Protein 8RZU (pdb70)

GO terms:
  GO:0010508 positive regulation of autophagy (P, IDA)
  GO:0005737 cytoplasm (C, IC)
  GO:0016279 protein-lysine N-methyltransferase activity (F, IDA)
  GO:0034340 response to type I interferon (P, IDA)
  GO:0010569 regulation of double-strand br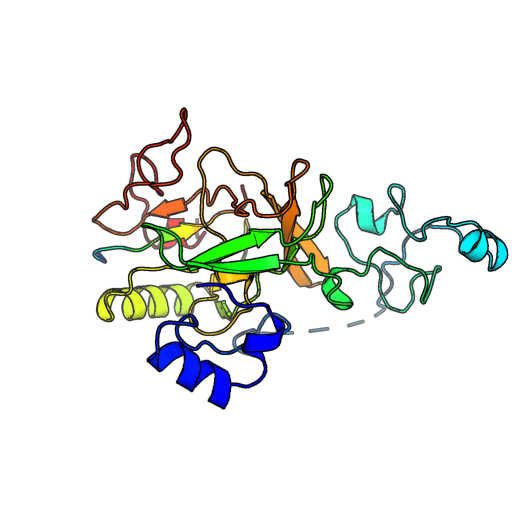eak repair via homologous recombination (P, IDA)
  GO:0043014 alpha-tubulin binding (F, IDA)
  GO:1905634 regulation of protein localization to chromatin (P, IDA)
  GO:0018023 peptidyl-lysine trimethylation (P, IDA)
  GO:0032465 regulation of cytokinesis (P, IDA)
  GO:1902850 microtubule cytoskeleton organization involved in mitosis (P, IDA)
  GO:0032727 positive regulation of interferon-alpha production (P, IDA)
  GO:0051607 defense response to virus (P, IDA)
  GO:0046975 histone H3K36 methyltransferase activity (F, IDA)
  GO:0016279 protein-lysine N-methyltransferase activity (F, EXP)
  GO:0140955 histone H3K36 trimethyltransferase activity (F, EXP)
  GO:0034728 nucleosome organization (P, IMP)
  GO:0010793 regulation of mRNA export from nucleus (P, IMP)
  GO:0006298 mismatch repair (P, IMP)
  GO:0006368 transcription elongation by RNA polymerase II (P, IMP)
  GO:0005515 protein binding (F, IPI)

InterPro domains:
  IPR001202 WW domain [PF00397] (2391-2420)
  IPR001202 WW domain [PS01159] (2395-2420)
  IPR001202 WW domain [PS50020] (2389-2422)
  IPR001202 WW domain [SM00456] (2390-2422)
  IPR001202 WW domain [cd00201] (2392-2422)
  IPR001214 SET domain [PF00856] (1561-1667)
  IPR001214 SET domain [PS50280] (1550-1667)
  IPR001214 SET domain [SM00317] (1550-1673)
  IPR003616 Post-SET domain [PS50868] (1674-1690)
  IPR003616 Post-SET domain [SM00508] (1674-1690)
  IPR006560 AWS domain [PF17907] (1513-1547)
  IPR006560 AWS domain [PS51215] (1494-1548)
  IPR006560 AWS domain [SM00570] (1494-1549)
  IPR013257 Set2 Rpb1 interacting domain [PF08236] (2475-2556)
  IPR035441 TFIIS/LEDGF domain superfamily [G3DSA:1.20.930.10] (1742-1838)
  IPR036020 WW domain superfamily [SSF51045] (2388-2422)
  IPR038190 Set2 Rpb1 interacting domain superfamily [G3DSA:1.10.1740.100] (2454-2564)
  IPR042294 Histone-lysine N-methyltransferase SETD2, animal [PTHR46711] (10-2564)
  IPR044437 SETD2/Set2, SET domain [cd19172] (1549-1690)
  IPR046341 SET domain superfamily [G3DSA:2.170.270.10] (1435-1711)

Sequence (261 aa):
PSCVMDDFRDPQRWKECAKQGKMPCYFDLIEENVYLTERIKRMQCECTPLSKDERAQGEIACGEDCLNRLLMIECSSRCPNGDYCSNRRFQRKQHADVEVILTEKKGWGLRAAKDLPSNTFVLEYCGEVLDHKEFKARVKEYARNKNIHYYFMAPKNDEIIDATQKGNCSRFMNHSCEPNCETQKWTVNGQLRVGFFTTKLVPSGSELTFDYQFQRYGKEAQKCFCGSANCRGYLGGENRVSIRAAGGKMAPSTGGVMKPH

Structure (mmCIF, N/CA/C/O backbone):
data_8RZU
#
_entry.id   8RZU
#
_cell.length_a   59.718
_cell.length_b   77.408
_cell.length_c   77.884
_cell.angle_alpha   90.000
_cell.angle_beta   90.000
_cell.angle_gamma   90.000
#
_symmetry.space_group_name_H-M   'P 21 21 21'
#
loop_
_entity.id
_entity.type
_entity.pdbx_description
1 polymer 'Histone-lysine N-methyltransferase SETD2'
2 polymer 'Histone H3'
3 non-polymer 'ZINC ION'
4 non-polymer S-ADENOSYLMETHIONINE
5 water water
#
loop_
_atom_site.group_PDB
_atom_site.id
_atom_site.type_symbol
_atom_site.label_atom_id
_atom_site.label_alt_id
_atom_site.label_comp_id
_atom_site.label_asym_id
_atom_site.label_entity_id
_atom_site.label_seq_id
_atom_site.pdbx_PDB_ins_code
_atom_site.Cartn_x
_atom_site.Cartn_y
_atom_site.Cartn_z
_atom_site.occupancy
_atom_site.B_iso_or_equiv
_atom_site.auth_seq_id
_atom_site.auth_comp_id
_atom_site.auth_asym_id
_atom_site.auth_atom_id
_atom_site.pdbx_PDB_model_num
ATOM 1 N N . PRO A 1 31 ? 8.48800 13.49400 -6.33000 1.000 86.44774 1447 PRO A N 1
ATOM 2 C CA . PRO A 1 31 ? 7.92500 12.72200 -5.22000 1.000 89.97245 1447 PRO A CA 1
ATOM 3 C C . PRO A 1 31 ? 9.01200 12.03700 -4.41000 1.000 88.82793 1447 PRO A C 1
ATOM 4 O O . PRO A 1 31 ? 9.86800 11.35600 -4.97800 1.000 82.22451 1447 PRO A O 1
ATOM 8 N N . SER A 1 32 ? 8.94900 12.23000 -3.09400 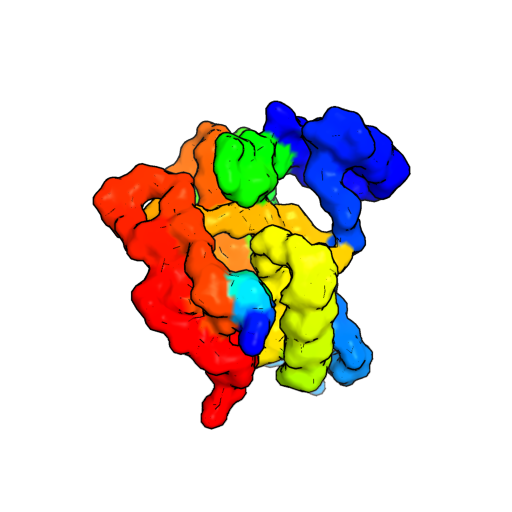1.000 95.06026 1448 SER A N 1
ATOM 9 C CA . SER A 1 32 ? 9.94300 11.75500 -2.14400 1.000 90.58867 1448 SER A CA 1
ATOM 10 C C . SER A 1 32 ? 9.26200 11.60200 -0.79000 1.000 90.52519 1448 SER A C 1
ATOM 11 O O . SER A 1 32 ? 8.32800 12.34600 -0.47100 1.000 91.02557 1448 SER A O 1
ATOM 14 N N . CYS A 1 33 ? 9.71700 10.62500 0.00100 1.000 81.72531 1449 CYS A N 1
ATOM 15 C CA . CYS A 1 33 ? 9.12100 10.40800 1.31500 1.000 84.39551 1449 CYS A CA 1
ATOM 16 C C . CYS A 1 33 ? 10.08600 9.65400 2.22100 1.000 84.01157 1449 CYS A C 1
ATOM 17 O O . CYS A 1 33 ? 10.66200 8.63900 1.81600 1.000 77.03705 1449 CYS A O 1
ATOM 20 N N . VAL A 1 34 ? 10.23400 10.14800 3.45400 1.000 84.42797 1450 VAL A N 1
ATOM 21 C CA . VAL A 1 34 ? 11.18100 9.60800 4.42100 1.000 82.90261 1450 VAL A CA 1
ATOM 22 C C . VAL A 1 34 ? 10.60500 8.33400 5.02400 1.000 83.10277 1450 VAL A C 1
ATOM 23 O O . VAL A 1 34 ? 9.41000 8.05700 4.88600 1.000 81.21167 1450 VAL A O 1
ATOM 27 N N . MET A 1 35 ? 11.44300 7.56400 5.72100 1.000 83.88139 1451 MET A N 1
ATOM 28 C CA . MET A 1 35 ? 11.01300 6.25300 6.19300 1.000 86.15130 1451 MET A CA 1
ATOM 29 C C . MET A 1 35 ? 9.99200 6.31600 7.32500 1.000 84.39582 1451 MET A C 1
ATOM 30 O O . MET A 1 35 ? 9.23500 5.35600 7.50600 1.000 78.97475 1451 MET A O 1
ATOM 35 N N . ASP A 1 36 ? 9.95200 7.39800 8.10300 1.000 86.89785 1452 ASP A N 1
ATOM 36 C CA . ASP A 1 36 ? 8.88500 7.50600 9.09100 1.000 86.08952 1452 ASP A CA 1
ATOM 37 C C . ASP A 1 36 ? 7.52800 7.85800 8.47600 1.000 85.21961 1452 ASP A C 1
ATOM 38 O O . ASP A 1 36 ? 6.53200 7.92000 9.21000 1.000 87.38302 1452 ASP A O 1
ATOM 43 N N . ASP A 1 37 ? 7.45400 8.06700 7.15400 1.000 78.31540 1453 ASP A N 1
ATOM 44 C CA . ASP A 1 37 ? 6.15300 8.21900 6.51200 1.000 75.50009 1453 ASP A CA 1
ATOM 45 C C . ASP A 1 37 ? 5.40800 6.88900 6.43400 1.000 68.65248 1453 ASP A C 1
ATOM 46 O O . ASP A 1 37 ? 4.17100 6.86200 6.45100 1.000 68.94593 1453 ASP A O 1
ATOM 51 N N . PHE A 1 38 ? 6.14000 5.78600 6.37100 1.000 61.45850 1454 PHE A N 1
ATOM 52 C CA . PHE A 1 38 ? 5.55400 4.46100 6.32300 1.000 62.95983 1454 PHE A CA 1
ATOM 53 C C . PHE A 1 38 ? 5.09300 3.94200 7.68900 1.000 70.12364 1454 PHE A C 1
ATOM 54 O O . PHE A 1 38 ? 4.80800 2.74700 7.80300 1.000 58.87094 1454 PHE A O 1
ATOM 62 N N . ARG A 1 39 ? 5.00300 4.77200 8.73100 1.000 70.14245 1455 ARG A N 1
ATOM 63 C CA . ARG A 1 39 ? 4.56100 4.21600 10.00600 1.000 73.67824 1455 ARG A CA 1
ATOM 64 C C . ARG A 1 39 ? 3.06600 4.35800 10.22600 1.000 73.60988 1455 ARG A C 1
ATOM 65 O O . ARG A 1 39 ? 2.47100 3.51600 10.90400 1.000 72.72867 1455 ARG A O 1
ATOM 73 N N . ASP A 1 40 ? 2.45000 5.40000 9.67500 1.000 76.65016 1456 ASP A N 1
ATOM 74 C CA . ASP A 1 40 ? 1.01400 5.62200 9.77500 1.000 79.53487 1456 ASP A CA 1
ATOM 75 C C . ASP A 1 40 ? 0.34000 4.97700 8.57000 1.000 81.34809 1456 ASP A C 1
ATOM 76 O O . ASP A 1 40 ? 0.28100 5.59000 7.49500 1.000 79.31627 1456 ASP A O 1
ATOM 81 N N . PRO A 1 41 ? -0.19100 3.75900 8.70500 1.000 73.14396 1457 PRO A N 1
ATOM 82 C CA . PRO A 1 41 ? -0.74000 3.08200 7.52500 1.000 76.34327 1457 PRO A CA 1
ATOM 83 C C . PRO A 1 41 ? -1.94200 3.78700 6.93000 1.000 78.75421 1457 PRO A C 1
ATOM 84 O O . PRO A 1 41 ? -2.13700 3.71000 5.71100 1.000 73.80675 1457 PRO A O 1
ATOM 88 N N . GLN A 1 42 ? -2.74800 4.49000 7.72700 1.000 78.81220 1458 GLN A N 1
ATOM 89 C CA . GLN A 1 42 ? -3.87100 5.20000 7.12300 1.000 82.10509 1458 GLN A CA 1
ATOM 90 C C . GLN A 1 42 ? -3.39800 6.41300 6.33300 1.000 80.61663 1458 GLN A C 1
ATOM 91 O O . GLN A 1 42 ? -3.87900 6.66100 5.22000 1.000 82.02712 1458 GLN A O 1
ATOM 97 N N . ARG A 1 43 ? -2.47300 7.19400 6.89600 1.000 79.60043 1459 ARG A N 1
ATOM 98 C CA . ARG A 1 43 ? -1.91800 8.31800 6.15000 1.000 82.69722 1459 ARG A CA 1
ATOM 99 C C . ARG A 1 43 ? -1.11500 7.82700 4.95400 1.000 79.86319 1459 ARG A C 1
ATOM 100 O O . ARG A 1 43 ? -1.19500 8.40000 3.85900 1.000 74.53498 1459 ARG A O 1
ATOM 108 N N . TRP A 1 44 ? -0.33700 6.76400 5.15000 1.000 75.89841 1460 TRP A N 1
ATOM 109 C CA . TRP A 1 44 ? 0.38500 6.15200 4.04800 1.000 70.42710 1460 TRP A CA 1
ATOM 110 C C . TRP A 1 44 ? -0.57600 5.70900 2.94900 1.000 69.07615 1460 TRP A C 1
ATOM 111 O O . TRP A 1 44 ? -0.39700 6.06200 1.77900 1.000 67.96185 1460 TRP A O 1
ATOM 122 N N . LYS A 1 45 ? -1.60800 4.94100 3.30900 1.000 67.71488 1461 LYS A N 1
ATOM 123 C CA . LYS A 1 45 ? -2.55600 4.46600 2.30700 1.000 69.43757 1461 LYS A CA 1
ATOM 124 C C . LYS A 1 45 ? -3.17800 5.62600 1.54100 1.000 74.26201 1461 LYS A C 1
ATOM 125 O O . LYS A 1 45 ? -3.35000 5.55000 0.31900 1.000 73.42283 1461 LYS A O 1
ATOM 131 N N . GLU A 1 46 ? -3.51000 6.71700 2.23600 1.000 77.39844 1462 GLU A N 1
ATOM 132 C CA . GLU A 1 46 ? -4.15700 7.83200 1.54900 1.000 80.66042 1462 GLU A CA 1
ATOM 133 C C . GLU A 1 46 ? -3.16700 8.59400 0.68000 1.000 75.81986 1462 GLU A C 1
ATOM 134 O O . GLU A 1 46 ? -3.51500 9.03500 -0.41900 1.000 81.84526 1462 GLU A O 1
ATOM 140 N N . CYS A 1 47 ? -1.93000 8.75900 1.15400 1.000 71.28516 1463 CYS A N 1
ATOM 141 C CA . CYS A 1 47 ? -0.88700 9.34700 0.31900 1.000 69.17027 1463 CYS A CA 1
ATOM 142 C C . CYS A 1 47 ? -0.66400 8.51200 -0.93700 1.000 71.58238 1463 CYS A C 1
ATOM 143 O O . CYS A 1 47 ? -0.40500 9.05500 -2.01900 1.000 70.09428 1463 CYS A O 1
ATOM 146 N N . ALA A 1 48 ? -0.75300 7.18100 -0.81100 1.000 67.12001 1464 ALA A N 1
ATOM 147 C CA . ALA A 1 48 ? -0.56800 6.30700 -1.96300 1.000 70.08531 1464 ALA A CA 1
ATOM 148 C C . ALA A 1 48 ? -1.68400 6.49300 -2.97200 1.000 72.26147 1464 ALA A C 1
ATOM 149 O O . ALA A 1 48 ? -1.42900 6.52800 -4.18000 1.000 67.11530 1464 ALA A O 1
ATOM 151 N N . LYS A 1 49 ? -2.92800 6.61300 -2.50100 1.000 75.37259 1465 LYS A N 1
ATOM 152 C CA . LYS A 1 49 ? -4.02200 6.88500 -3.42600 1.000 77.35436 1465 LYS A CA 1
ATOM 153 C C . LYS A 1 49 ? -3.77200 8.16600 -4.21700 1.000 76.03666 1465 LYS A C 1
ATOM 154 O O . LYS A 1 49 ? -4.23400 8.29000 -5.35700 1.000 78.18741 1465 LYS A O 1
ATOM 160 N N . GLN A 1 50 ? -3.02700 9.11200 -3.64700 1.000 77.27746 1466 GLN A N 1
ATOM 161 C CA . GLN A 1 50 ? -2.66500 10.35400 -4.31900 1.000 79.08903 1466 GLN A CA 1
ATOM 162 C C . GLN A 1 50 ? -1.38300 10.23400 -5.14300 1.000 74.74482 1466 GLN A C 1
ATOM 163 O O . GLN A 1 50 ? -0.91100 11.24300 -5.67700 1.000 67.76994 1466 GLN A O 1
ATOM 169 N N . GLY A 1 51 ? -0.80100 9.03800 -5.24200 1.000 71.97658 1467 GLY A N 1
ATOM 170 C CA . GLY A 1 51 ? 0.44600 8.86200 -5.96100 1.000 70.10542 1467 GLY A CA 1
ATOM 171 C C . GLY A 1 51 ? 1.66700 9.53300 -5.36200 1.000 69.68094 1467 GLY A C 1
ATOM 172 O O . GLY A 1 51 ? 2.67000 9.69300 -6.06500 1.000 69.91661 1467 GLY A O 1
ATOM 173 N N . LYS A 1 52 ? 1.62900 9.94200 -4.09000 1.000 70.53320 1468 LYS A N 1
ATOM 174 C CA . LYS A 1 52 ? 2.80600 10.51300 -3.44800 1.000 72.22132 1468 LYS A CA 1
ATOM 175 C C . LYS A 1 52 ? 3.54900 9.49100 -2.60100 1.000 69.98989 1468 LYS A C 1
ATOM 176 O O . LYS A 1 52 ? 4.67600 9.76300 -2.17500 1.000 69.41350 1468 LYS A O 1
ATOM 182 N N . MET A 1 53 ? 2.97000 8.31600 -2.37300 1.000 66.33084 1469 MET A N 1
ATOM 183 C CA . MET A 1 53 ? 3.69100 7.24500 -1.70500 1.000 63.36488 1469 MET A CA 1
ATOM 184 C C . MET A 1 53 ? 3.48100 5.95200 -2.48400 1.000 59.42051 1469 MET A C 1
ATOM 185 O O . MET A 1 53 ? 2.44500 5.78600 -3.13300 1.000 61.40623 1469 MET A O 1
ATOM 190 N N . PRO A 1 54 ? 4.44600 5.03400 -2.42600 1.000 54.53010 1470 PRO A N 1
ATOM 191 C CA . PRO A 1 54 ? 4.26400 3.74300 -3.10300 1.000 54.78393 1470 PRO A CA 1
ATOM 192 C C . PRO A 1 54 ? 3.11000 2.96600 -2.49200 1.000 57.34260 1470 PRO A C 1
ATOM 193 O O . PRO A 1 54 ? 2.62800 3.28200 -1.39800 1.000 57.35569 1470 PRO A O 1
ATOM 197 N N . CYS A 1 55 ? 2.65600 1.94900 -3.22800 1.000 49.26793 1471 CYS A N 1
ATOM 198 C CA . CYS A 1 55 ? 1.52200 1.13400 -2.80700 1.000 51.89019 1471 CYS A CA 1
ATOM 199 C C . CYS A 1 55 ? 1.79600 0.48900 -1.45200 1.000 56.47610 1471 CYS A C 1
ATOM 200 O O . CYS A 1 55 ? 2.93600 0.15300 -1.11700 1.000 53.89217 1471 CYS A O 1
ATOM 203 N N . TYR A 1 56 ? 0.73100 0.30400 -0.67600 1.000 56.60167 1472 TYR A N 1
ATOM 204 C CA . TYR A 1 56 ? 0.89300 -0.20400 0.67800 1.000 58.98646 1472 TYR A CA 1
ATOM 205 C C . TYR A 1 56 ? 1.42800 -1.63300 0.65700 1.000 55.72862 1472 TYR A C 1
ATOM 206 O O . TYR A 1 56 ? 1.03600 -2.45700 -0.17400 1.000 62.38792 1472 TYR A O 1
ATOM 215 N N . PHE A 1 57 ? 2.36600 -1.90300 1.55800 1.000 54.19310 1473 PHE A N 1
ATOM 216 C CA . PHE A 1 57 ? 2.79000 -3.25100 1.90300 1.000 55.87394 1473 PHE A CA 1
ATOM 217 C C . PHE A 1 57 ? 2.90800 -3.32600 3.42600 1.000 55.07353 1473 PHE A C 1
ATOM 218 O O . PHE A 1 57 ? 2.94000 -2.29700 4.10800 1.000 51.08445 1473 PHE A O 1
ATOM 226 N N . ASP A 1 58 ? 2.97400 -4.54700 3.95900 1.000 58.37229 1474 ASP A N 1
ATOM 227 C CA . ASP A 1 58 ? 3.08400 -4.74900 5.40600 1.000 58.52412 1474 ASP A CA 1
ATOM 228 C C . ASP A 1 58 ? 4.51400 -4.48700 5.86800 1.000 55.22318 1474 ASP A C 1
ATOM 229 O O . ASP A 1 58 ? 5.43600 -5.21900 5.49000 1.000 56.62758 1474 ASP A O 1
ATOM 234 N N . LEU A 1 59 ? 4.70100 -3.46100 6.69400 1.000 51.45300 1475 LEU A N 1
ATOM 235 C CA . LEU A 1 59 ? 6.02300 -3.14400 7.22500 1.000 55.46341 1475 LEU A CA 1
ATOM 236 C C . LEU A 1 59 ? 6.39800 -4.13300 8.32300 1.000 58.14268 1475 LEU A C 1
ATOM 237 O O . LEU A 1 59 ? 5.60200 -4.37800 9.23500 1.000 61.43376 1475 LEU A O 1
ATOM 242 N N . ILE A 1 60 ? 7.60300 -4.71600 8.23600 1.000 52.28080 1476 ILE A N 1
ATOM 243 C CA . ILE A 1 60 ? 8.10000 -5.60200 9.28600 1.000 54.11373 1476 ILE A CA 1
ATOM 244 C C . ILE A 1 60 ? 9.50900 -5.18200 9.68100 1.000 58.39431 1476 ILE A C 1
ATOM 245 O O . ILE A 1 60 ? 10.26800 -4.63900 8.87400 1.000 58.84857 1476 ILE A O 1
ATOM 250 N N . GLU A 1 61 ? 9.85600 -5.44800 10.93900 1.000 61.06145 1477 GLU A N 1
ATOM 251 C CA . GLU A 1 61 ? 11.16900 -5.11900 11.47400 1.000 63.55392 1477 GLU A CA 1
ATOM 252 C C . GLU A 1 61 ? 12.15800 -6.25900 11.34800 1.000 61.45886 1477 GLU A C 1
ATOM 253 O O . GLU A 1 61 ? 13.36200 -6.03100 11.50500 1.000 62.71428 1477 GLU A O 1
ATOM 259 N N . GLU A 1 62 ? 11.67400 -7.47400 11.09800 1.000 57.26889 1478 GLU A N 1
ATOM 260 C CA . GLU A 1 62 ? 12.51700 -8.65700 11.01600 1.000 57.02675 1478 GLU A CA 1
ATOM 261 C C . GLU A 1 62 ? 11.78200 -9.71300 10.20000 1.000 49.40742 1478 GLU A C 1
ATOM 262 O O . GLU A 1 62 ? 10.56800 -9.62600 9.99000 1.000 47.63615 1478 GLU A O 1
ATOM 268 N N . ASN A 1 63 ? 12.53200 -10.70400 9.72700 1.000 45.85127 1479 ASN A N 1
ATOM 269 C CA . ASN A 1 63 ? 11.96500 -11.68300 8.80900 1.000 52.18746 1479 ASN A CA 1
ATOM 270 C C . ASN A 1 63 ? 10.82100 -12.45100 9.46500 1.000 58.69295 1479 ASN A C 1
ATOM 271 O O . ASN A 1 63 ? 10.81100 -12.68200 10.67600 1.000 58.58160 1479 ASN A 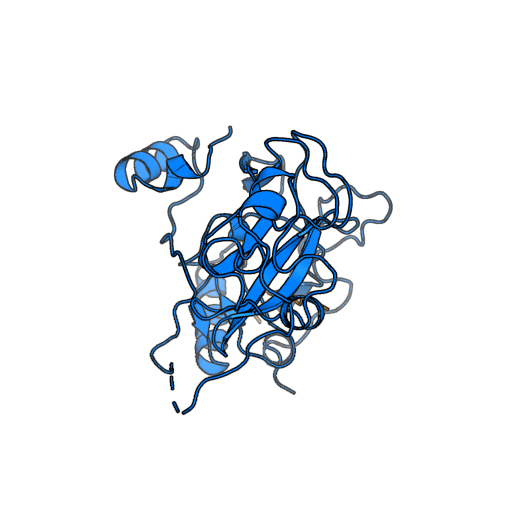O 1
ATOM 276 N N . VAL A 1 64 ? 9.83800 -12.83500 8.65400 1.000 60.55349 1480 VAL A N 1
ATOM 277 C CA . VAL A 1 64 ? 8.71600 -13.65400 9.10700 1.000 59.79814 1480 VAL A CA 1
ATOM 278 C C . VAL A 1 64 ? 8.84800 -15.02800 8.46300 1.000 68.48076 1480 VAL A C 1
ATOM 279 O O . VAL A 1 64 ? 8.79800 -15.15100 7.23200 1.000 61.49165 1480 VAL A O 1
ATOM 283 N N . TYR A 1 65 ? 9.01300 -16.05800 9.28700 1.000 72.50821 1481 TYR A N 1
ATOM 284 C CA . TYR A 1 65 ? 9.04600 -17.43500 8.80900 1.000 75.26085 1481 TYR A CA 1
ATOM 285 C C . TYR A 1 65 ? 7.63700 -17.99500 8.75800 1.000 85.04310 1481 TYR A C 1
ATOM 286 O O . TYR A 1 65 ? 6.76300 -17.60200 9.53300 1.000 92.53891 1481 TYR A O 1
ATOM 295 N N . LEU A 1 66 ? 7.42100 -18.93600 7.84700 1.000 89.37222 1482 LEU A N 1
ATOM 296 C CA . LEU A 1 66 ? 6.08900 -19.50400 7.67400 1.000 94.61625 1482 LEU A CA 1
ATOM 297 C C . LEU A 1 66 ? 5.87500 -20.63800 8.68500 1.000 102.67452 1482 LEU A C 1
ATOM 298 O O . LEU A 1 66 ? 5.56300 -21.77900 8.34700 1.000 105.76017 1482 LEU A O 1
ATOM 303 N N . THR A 1 67 ? 6.07400 -20.27000 9.95800 1.000 109.21460 1483 THR A N 1
ATOM 304 C CA . THR A 1 67 ? 5.88400 -21.01800 11.20800 1.000 113.94176 1483 THR A CA 1
ATOM 305 C C . THR A 1 67 ? 6.90800 -22.13900 11.40400 1.000 114.31187 1483 THR A C 1
ATOM 306 O O . THR A 1 67 ? 6.88900 -22.79900 12.45200 1.000 119.55249 1483 THR A O 1
ATOM 310 N N . GLU A 1 68 ? 7.83400 -22.35100 10.46600 1.000 115.11874 1484 GLU A N 1
ATOM 311 C CA . GLU A 1 68 ? 8.85600 -23.37500 10.67600 1.000 118.46868 1484 GLU A CA 1
ATOM 312 C C . GLU A 1 68 ? 9.70500 -23.04400 11.90600 1.000 117.96338 1484 GLU A C 1
ATOM 313 O O . GLU A 1 68 ? 9.70200 -23.79400 12.89000 1.000 120.75788 1484 GLU A O 1
ATOM 319 N N . ARG A 1 69 ? 10.40600 -21.90200 11.87700 1.000 110.52434 1485 ARG A N 1
ATOM 320 C CA . ARG A 1 69 ? 11.13300 -21.31000 13.01500 1.000 110.82835 1485 ARG A CA 1
ATOM 321 C C . ARG A 1 69 ? 11.56900 -22.29200 14.11700 1.000 105.67022 1485 ARG A C 1
ATOM 322 O O . ARG A 1 69 ? 12.45100 -21.99300 14.92500 1.000 97.49979 1485 ARG A O 1
ATOM 330 N N . ILE A 1 78 ? 22.95300 -23.94900 25.75200 1.000 116.55513 1494 ILE A N 1
ATOM 331 C CA . ILE A 1 78 ? 24.18700 -23.22800 26.05300 1.000 118.73395 1494 ILE A CA 1
ATOM 332 C C . ILE A 1 78 ? 24.58600 -22.33200 24.87400 1.000 118.52728 1494 ILE A C 1
ATOM 333 O O . ILE A 1 78 ? 25.08700 -22.81800 23.86000 1.000 121.07475 1494 ILE A O 1
ATOM 338 N N . LYS A 1 79 ? 24.36800 -21.02100 25.00600 1.000 115.82516 1495 LYS A N 1
ATOM 339 C CA . LYS A 1 79 ? 24.54200 -20.06800 23.90800 1.000 114.56992 1495 LYS A CA 1
ATOM 340 C C . LYS A 1 79 ? 25.64600 -19.07600 24.25800 1.000 117.55793 1495 LYS A C 1
ATOM 341 O O . LYS A 1 79 ? 25.43700 -18.17400 25.07800 1.000 118.14026 1495 LYS A O 1
ATOM 347 N N . ARG A 1 80 ? 26.81000 -19.21900 23.61500 1.000 117.67869 1496 ARG A N 1
ATOM 348 C CA . ARG A 1 80 ? 27.93700 -18.31400 23.85700 1.000 114.61880 1496 ARG A CA 1
ATOM 349 C C . ARG A 1 80 ? 28.77000 -18.22800 22.57800 1.000 114.02190 1496 ARG A C 1
ATOM 350 O O . ARG A 1 80 ? 29.62200 -19.08700 22.32500 1.000 111.48255 1496 ARG A O 1
ATOM 358 N N . MET A 1 81 ? 28.51000 -17.20500 21.77200 1.000 111.83777 1497 MET A N 1
ATOM 359 C CA . MET A 1 81 ? 29.38300 -16.81900 20.66500 1.000 111.52506 1497 MET A CA 1
ATOM 360 C C . MET A 1 81 ? 29.83900 -15.38600 20.93600 1.000 101.97705 1497 MET A C 1
ATOM 361 O O . MET A 1 81 ? 29.43900 -14.42800 20.26000 1.000 96.61648 1497 MET A O 1
ATOM 366 N N . GLN A 1 82 ? 30.65500 -15.23800 21.97300 1.000 96.58973 1498 GLN A N 1
ATOM 367 C CA . GLN A 1 82 ? 31.22000 -13.95000 22.33200 1.000 87.27460 1498 GLN A CA 1
ATOM 368 C C . GLN A 1 82 ? 32.43900 -13.66800 21.46400 1.000 82.82621 1498 GLN A C 1
ATOM 369 O O . GLN A 1 82 ? 33.08400 -14.58600 20.94900 1.000 96.71835 1498 GLN A O 1
ATOM 375 N N . CYS A 1 83 ? 32.73600 -12.38900 21.27600 1.000 76.29840 1499 CYS A N 1
ATOM 376 C CA . CYS A 1 83 ? 33.96100 -12.00300 20.59300 1.000 73.00275 1499 CYS A CA 1
ATOM 377 C C . CYS A 1 83 ? 35.08100 -11.94800 21.62800 1.000 76.17903 1499 CYS A C 1
ATOM 378 O O . CYS A 1 83 ? 34.88800 -12.29100 22.79600 1.000 74.35800 1499 CYS A O 1
ATOM 381 N N . GLU A 1 84 ? 36.27000 -11.50900 21.22300 1.000 74.35685 1500 GLU A N 1
ATOM 382 C CA . GLU A 1 84 ? 37.40100 -11.42700 22.13600 1.000 73.22605 1500 GLU A CA 1
ATOM 383 C C . GLU A 1 84 ? 37.85900 -9.99300 22.36300 1.000 70.28458 1500 GLU A C 1
ATOM 384 O O . GLU A 1 84 ? 38.99300 -9.76700 22.80200 1.000 70.35691 1500 GLU A O 1
ATOM 390 N N . CYS A 1 85 ? 37.00700 -9.02000 22.06900 1.000 66.57713 1501 CYS A N 1
ATOM 391 C CA . CYS A 1 85 ? 37.38100 -7.63100 22.27300 1.000 65.57504 1501 CYS A CA 1
ATOM 392 C C . CYS A 1 85 ? 37.50200 -7.34200 23.76800 1.000 66.88081 1501 CYS A C 1
ATOM 393 O O . CYS A 1 85 ? 36.63400 -7.72300 24.56000 1.000 65.09347 1501 CYS A O 1
ATOM 396 N N . THR A 1 86 ? 38.60300 -6.72400 24.16300 1.000 68.34051 1502 THR A N 1
ATOM 397 C CA . THR A 1 86 ? 38.72200 -6.29500 25.55300 1.000 70.80219 1502 THR A CA 1
ATOM 398 C C . THR A 1 86 ? 37.82500 -5.07700 25.77600 1.000 70.14805 1502 THR A C 1
ATOM 399 O O . THR A 1 86 ? 37.89300 -4.11700 25.00400 1.000 68.10297 1502 THR A O 1
ATOM 403 N N . PRO A 1 87 ? 36.99300 -5.08700 26.81700 1.000 68.48260 1503 PRO A N 1
ATOM 404 C CA . PRO A 1 87 ? 35.99300 -4.01700 26.98100 1.000 65.76765 1503 PRO A CA 1
ATOM 405 C C . PRO A 1 87 ? 36.62700 -2.63800 27.07900 1.000 66.36069 1503 PRO A C 1
ATOM 406 O O . PRO A 1 87 ? 37.63400 -2.44300 27.76000 1.000 69.21801 1503 PRO A O 1
ATOM 410 N N . LEU A 1 88 ? 36.02000 -1.67300 26.39500 1.000 67.51913 1504 LEU A N 1
ATOM 411 C CA . LEU A 1 88 ? 36.47800 -0.29600 26.48500 1.000 67.11271 1504 LEU A CA 1
ATOM 412 C C . LEU A 1 88 ? 36.20400 0.26100 27.87400 1.000 72.21061 1504 LEU A C 1
ATOM 413 O O . LEU A 1 88 ? 35.11600 0.07900 28.42900 1.000 70.15958 1504 LEU A O 1
ATOM 418 N N . SER A 1 89 ? 37.20400 0.94100 28.43500 1.000 72.84427 1505 SER A N 1
ATOM 419 C CA . SER A 1 89 ? 37.00700 1.70500 29.65800 1.000 76.75688 1505 SER A CA 1
ATOM 420 C C . SER A 1 89 ? 36.07200 2.88300 29.40700 1.000 79.57669 1505 SER A C 1
ATOM 421 O O . SER A 1 89 ? 35.85800 3.31900 28.27200 1.000 80.31094 1505 SER A O 1
ATOM 424 N N . LYS A 1 90 ? 35.51500 3.41400 30.49200 1.000 83.83743 1506 LYS A N 1
ATOM 425 C CA . LYS A 1 90 ? 34.59100 4.52700 30.33700 1.000 86.29605 1506 LYS A CA 1
ATOM 426 C C . LYS A 1 90 ? 35.30900 5.81200 29.92900 1.000 83.48519 1506 LYS A C 1
ATOM 427 O O . LYS A 1 90 ? 34.66300 6.71500 29.38700 1.000 89.21745 1506 LYS A O 1
ATOM 433 N N . ASP A 1 91 ? 36.63200 5.89500 30.13200 1.000 82.81701 1507 ASP A N 1
ATOM 434 C CA . ASP A 1 91 ? 37.41000 6.99800 29.57200 1.000 82.47166 1507 ASP A CA 1
ATOM 435 C C . ASP A 1 91 ? 37.66300 6.81500 28.07800 1.000 79.89585 1507 ASP A C 1
ATOM 436 O O . ASP A 1 91 ? 37.68900 7.79700 27.32700 1.000 79.54524 1507 ASP A O 1
ATOM 441 N N . GLU A 1 92 ? 37.87800 5.57400 27.63100 1.000 77.30529 1508 GLU A N 1
ATOM 442 C CA . GLU A 1 92 ? 38.08700 5.33400 26.20700 1.000 76.57034 1508 GLU A CA 1
ATOM 443 C C . GLU A 1 92 ? 36.82800 5.65600 25.41400 1.000 71.64745 1508 GLU A C 1
ATOM 444 O O . GLU A 1 92 ? 36.89100 6.29700 24.35700 1.000 67.51966 1508 GLU A O 1
ATOM 450 N N . ARG A 1 93 ? 35.67300 5.21400 25.91200 1.000 73.12352 1509 ARG A N 1
ATOM 451 C CA . ARG A 1 93 ? 34.39600 5.66000 25.37400 1.000 67.70735 1509 ARG A CA 1
ATOM 452 C C . ARG A 1 93 ? 34.38700 7.17100 25.21400 1.000 67.17319 1509 ARG A C 1
ATOM 453 O O . ARG A 1 93 ? 34.11000 7.69000 24.12900 1.000 70.33361 1509 ARG A O 1
ATOM 461 N N . ALA A 1 94 ? 34.72800 7.89100 26.28900 1.000 70.72514 1510 ALA A N 1
ATOM 462 C CA . ALA A 1 94 ? 34.76900 9.34500 26.25600 1.000 68.26815 1510 ALA A CA 1
ATOM 463 C C . ALA A 1 94 ? 35.77900 9.89400 25.25400 1.000 69.86855 1510 ALA A C 1
ATOM 464 O O . ALA A 1 94 ? 35.63500 11.04200 24.82600 1.000 66.44467 1510 ALA A O 1
ATOM 466 N N . GLN A 1 95 ? 36.78900 9.12100 24.86500 1.000 74.33593 1511 GLN A N 1
ATOM 467 C CA . GLN A 1 95 ? 37.80800 9.60400 23.94200 1.000 72.58953 1511 GLN A CA 1
ATOM 468 C C . GLN A 1 95 ? 37.48500 9.28500 22.49300 1.000 74.15581 1511 GLN A C 1
ATOM 469 O O . GLN A 1 95 ? 38.24700 9.67200 21.60300 1.000 75.67896 1511 GLN A O 1
ATOM 475 N N . GLY A 1 96 ? 36.37300 8.60000 22.23900 1.000 74.44463 1512 GLY A N 1
ATOM 476 C CA . GLY A 1 96 ? 35.89900 8.34600 20.89800 1.000 71.81482 1512 GLY A CA 1
ATOM 477 C C . GLY A 1 96 ? 36.22200 6.98200 20.34600 1.000 72.16955 1512 GLY A C 1
ATOM 478 O O . GLY A 1 96 ? 35.91300 6.71900 19.17500 1.000 74.75519 1512 GLY A O 1
ATOM 479 N N . GLU A 1 97 ? 36.82200 6.10600 21.14400 1.000 71.00738 1513 GLU A N 1
ATOM 480 C CA . GLU A 1 97 ? 37.17500 4.78300 20.65900 1.000 70.48842 1513 GLU A CA 1
ATOM 481 C C . GLU A 1 97 ? 35.92000 3.97700 20.34400 1.000 68.05435 1513 GLU A C 1
ATOM 482 O O . GLU A 1 97 ? 34.85100 4.18800 20.92500 1.000 67.67013 1513 GLU A O 1
ATOM 488 N N . ILE A 1 98 ? 36.04200 3.07300 19.39000 1.000 67.58048 1514 ILE A N 1
ATOM 489 C CA . ILE A 1 98 ? 34.90700 2.27600 18.95000 1.000 60.99217 1514 ILE A CA 1
ATOM 490 C C . ILE A 1 98 ? 34.94200 0.94400 19.67700 1.000 54.68065 1514 ILE A C 1
ATOM 491 O O . ILE A 1 98 ? 36.01200 0.43400 20.01000 1.000 53.71207 1514 ILE A O 1
ATOM 496 N N . ALA A 1 99 ? 33.76800 0.37700 19.93100 1.000 55.70576 1515 ALA A N 1
ATOM 497 C CA . ALA A 1 99 ? 33.64800 -0.91900 20.58700 1.000 55.04131 1515 ALA A CA 1
ATOM 498 C C . ALA A 1 99 ? 33.28700 -1.97300 19.55200 1.000 55.24391 1515 ALA A C 1
ATOM 499 O O . ALA A 1 99 ? 32.28400 -1.82300 18.84400 1.000 50.93985 1515 ALA A O 1
ATOM 501 N N . CYS A 1 100 ? 34.06300 -3.06000 19.50300 1.000 52.54550 1516 CYS A N 1
ATOM 502 C CA . CYS A 1 100 ? 33.85600 -4.09600 18.50200 1.000 53.40488 1516 CYS A CA 1
ATOM 503 C C . CYS A 1 100 ? 33.97300 -3.46600 17.11100 1.000 54.14664 1516 CYS A C 1
ATOM 504 O O . CYS A 1 100 ? 33.06200 -3.51100 16.29200 1.000 50.25702 1516 CYS A O 1
ATOM 507 N N . GLY A 1 101 ? 35.11000 -2.82000 16.88600 1.000 55.54992 1517 GLY A N 1
ATOM 508 C CA . GLY A 1 101 ? 35.37900 -2.17300 15.62200 1.000 52.75953 1517 GLY A CA 1
ATOM 509 C C . GLY A 1 101 ? 35.86700 -3.16500 14.59400 1.000 53.36541 1517 GLY A C 1
ATOM 510 O O . GLY A 1 101 ? 35.40100 -4.31000 14.55000 1.000 55.19383 1517 GLY A O 1
ATOM 511 N N . GLU A 1 102 ? 36.83900 -2.74800 13.78500 1.000 60.87357 1518 GLU A N 1
ATOM 512 C CA . GLU A 1 102 ? 37.21400 -3.54700 12.63000 1.000 66.24275 1518 GLU A CA 1
ATOM 513 C C . GLU A 1 102 ? 37.91600 -4.83700 13.02600 1.000 68.36048 1518 GLU A C 1
ATOM 514 O O . GLU A 1 102 ? 37.92600 -5.78900 12.23300 1.000 68.83870 1518 GLU A O 1
ATOM 520 N N . ASP A 1 103 ? 38.49500 -4.90000 14.22600 1.000 66.53456 1519 ASP A N 1
ATOM 521 C CA . ASP A 1 103 ? 39.23400 -6.08300 14.65000 1.000 64.09164 1519 ASP A CA 1
ATOM 522 C C . ASP A 1 103 ? 38.38900 -7.03200 15.48900 1.000 62.92741 1519 ASP A C 1
ATOM 523 O O . ASP A 1 103 ? 38.92500 -7.99000 16.05700 1.000 65.21194 1519 ASP A O 1
ATOM 528 N N . CYS A 1 104 ? 37.07900 -6.80500 15.55800 1.000 61.36855 1520 CYS A N 1
ATOM 529 C CA . CYS A 1 104 ? 36.21800 -7.66900 16.35000 1.000 56.30635 1520 CYS A CA 1
ATOM 530 C C . CYS A 1 104 ? 36.00600 -8.99300 15.62800 1.000 60.63255 1520 CYS A C 1
ATOM 531 O O . CYS A 1 104 ? 35.50900 -9.01900 14.49900 1.000 59.70431 1520 CYS A O 1
ATOM 534 N N . LEU A 1 105 ? 36.34900 -10.09600 16.29800 1.000 61.94835 1521 LEU A N 1
ATOM 535 C CA . LEU A 1 105 ? 36.24300 -11.41000 15.67900 1.000 63.87591 1521 LEU A CA 1
ATOM 536 C C . LEU A 1 105 ? 34.82000 -11.70900 15.21100 1.000 65.35171 1521 LEU A C 1
ATOM 537 O O . LEU A 1 105 ? 34.64200 -12.29800 14.14000 1.000 64.81192 1521 LEU A O 1
ATOM 542 N N . ASN A 1 106 ? 33.79600 -11.30200 15.96800 1.000 63.87109 1522 ASN A N 1
ATOM 543 C CA . ASN A 1 106 ? 32.43100 -11.51400 15.49600 1.000 59.48248 1522 ASN A CA 1
ATOM 544 C C . ASN A 1 106 ? 32.19300 -10.77300 14.18900 1.000 57.34521 1522 ASN A C 1
ATOM 545 O O . ASN A 1 106 ? 31.71000 -11.35700 13.21200 1.000 60.73509 1522 ASN A O 1
ATOM 550 N N . ARG A 1 107 ? 32.53500 -9.48200 14.15100 1.000 55.53267 1523 ARG A N 1
ATOM 551 C CA . ARG A 1 107 ? 32.32800 -8.69100 12.94100 1.000 56.60810 1523 ARG A CA 1
ATOM 552 C C . ARG A 1 107 ? 33.06600 -9.30500 11.75600 1.000 57.31502 1523 ARG A C 1
ATOM 553 O O . ARG A 1 107 ? 32.47400 -9.52900 10.69600 1.000 54.28057 1523 ARG A O 1
ATOM 561 N N . LEU A 1 108 ? 34.35000 -9.64100 11.94200 1.000 58.98913 1524 LEU A N 1
ATOM 562 C CA . LEU A 1 108 ? 35.16600 -10.20100 10.86800 1.000 61.25242 1524 LEU A CA 1
ATOM 563 C C . LEU A 1 108 ? 34.56300 -11.45300 10.25100 1.000 58.91645 1524 LEU A C 1
ATOM 564 O O . LEU A 1 108 ? 34.94700 -11.83000 9.13900 1.000 59.53495 1524 LEU A O 1
ATOM 569 N N . LEU A 1 109 ? 33.66400 -12.12800 10.95400 1.000 58.39396 1525 LEU A N 1
ATOM 570 C CA . LEU A 1 109 ? 32.98500 -13.29300 10.41600 1.000 53.56318 1525 LEU A CA 1
ATOM 571 C C . LEU A 1 109 ? 31.54600 -12.98100 10.06600 1.000 52.10780 1525 LEU A C 1
ATOM 572 O O . LEU A 1 109 ? 30.77200 -13.90300 9.81500 1.000 50.87075 1525 LEU A O 1
ATOM 577 N N . MET A 1 110 ? 31.16100 -11.71000 10.09000 1.000 53.64586 1526 MET A N 1
ATOM 578 C CA . MET A 1 110 ? 29.79800 -11.30800 9.74400 1.000 51.24005 1526 MET A CA 1
ATOM 579 C C . MET A 1 110 ? 28.79500 -11.97700 10.69000 1.000 49.62587 1526 MET A C 1
ATOM 580 O O . MET A 1 110 ? 27.79300 -12.57700 10.28200 1.000 46.91677 1526 MET A O 1
ATOM 585 N N . ILE A 1 111 ? 29.11300 -11.88100 11.97900 1.000 48.02831 1527 ILE A N 1
ATOM 586 C CA . ILE A 1 111 ? 28.26500 -12.31100 13.08500 1.000 50.77321 1527 ILE A CA 1
ATOM 587 C C . ILE A 1 111 ? 28.06600 -11.10400 13.98000 1.000 49.92330 1527 ILE A C 1
ATOM 588 O O . ILE A 1 111 ? 29.03300 -10.40600 14.29500 1.000 42.39003 1527 ILE A O 1
ATOM 593 N N . GLU A 1 112 ? 26.83100 -10.84000 14.37400 1.000 46.88850 1528 GLU A N 1
ATOM 594 C CA . GLU A 1 112 ? 26.60300 -9.72000 15.27400 1.000 50.73370 1528 GLU A CA 1
ATOM 595 C C . GLU A 1 112 ? 26.77000 -10.15800 16.72800 1.000 50.56017 1528 GLU A C 1
ATOM 596 O O . GLU A 1 112 ? 26.51200 -11.30900 17.09100 1.000 44.06616 1528 GLU A O 1
ATOM 602 N N . CYS A 1 113 ? 27.23600 -9.22900 17.54700 1.000 51.22577 1529 CYS A N 1
ATOM 603 C CA . CYS A 1 113 ? 27.31900 -9.48600 18.97500 1.000 50.69178 1529 CYS A CA 1
ATOM 604 C C . CYS A 1 113 ? 25.93200 -9.50200 19.59800 1.000 48.31934 1529 CYS A C 1
ATOM 605 O O . CYS A 1 113 ? 24.97100 -8.93600 19.07300 1.000 50.46263 1529 CYS A O 1
ATOM 608 N N . SER A 1 114 ? 25.83400 -10.16800 20.73200 1.000 48.95198 1530 SER A N 1
ATOM 609 C CA . SER A 1 114 ? 24.59100 -10.23200 21.47100 1.000 51.93290 1530 SER A CA 1
ATOM 610 C C . SER A 1 114 ? 24.60000 -9.19100 22.57900 1.000 50.50492 1530 SER A C 1
ATOM 611 O O . SER A 1 114 ? 25.55400 -8.42700 22.75700 1.000 49.03895 1530 SER A O 1
ATOM 614 N N . SER A 1 115 ? 23.52900 -9.19900 23.37200 1.000 50.87932 1531 SER A N 1
ATOM 615 C CA . SER A 1 115 ? 23.48100 -8.33900 24.55000 1.000 55.15267 1531 SER A CA 1
ATOM 616 C C . SER A 1 115 ? 24.61100 -8.66100 25.52400 1.000 53.54739 1531 SER A C 1
ATOM 617 O O . SER A 1 115 ? 25.05600 -7.78700 26.26700 1.000 51.83622 1531 SER A O 1
ATOM 620 N N . ARG A 1 116 ? 25.10700 -9.89500 25.51300 1.000 53.90269 1532 ARG A N 1
ATOM 621 C CA . ARG A 1 116 ? 26.17000 -10.32100 26.41300 1.000 58.37011 1532 ARG A CA 1
ATOM 622 C C . ARG A 1 116 ? 27.57500 -9.92800 25.93200 1.000 61.13171 1532 ARG A C 1
ATOM 623 O O . ARG A 1 116 ? 28.55500 -10.30700 26.58200 1.000 59.03830 1532 ARG A O 1
ATOM 631 N N . CYS A 1 117 ? 27.70200 -9.17300 24.83700 1.000 57.34825 1533 CY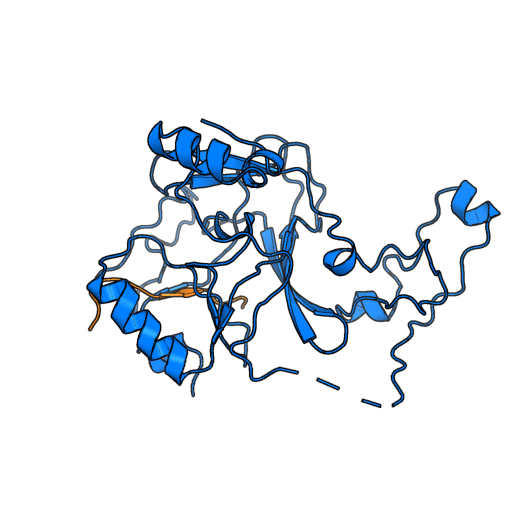S A N 1
ATOM 632 C CA . CYS A 1 117 ? 29.02200 -8.82300 24.31600 1.000 61.30692 1533 CYS A CA 1
ATOM 633 C C . CYS A 1 117 ? 29.86400 -8.16100 25.40400 1.000 60.15870 1533 CYS A C 1
ATOM 634 O O . CYS A 1 117 ? 29.34400 -7.34300 26.16000 1.000 54.17183 1533 CYS A O 1
ATOM 637 N N . PRO A 1 118 ? 31.16400 -8.46200 25.49000 1.000 62.59005 1534 PRO A N 1
ATOM 638 C CA . PRO A 1 118 ? 31.98200 -7.84300 26.54500 1.000 61.00659 1534 PRO A CA 1
ATOM 639 C C . PRO A 1 118 ? 31.90300 -6.32300 26.56600 1.000 63.51824 1534 PRO A C 1
ATOM 640 O O . PRO A 1 118 ? 32.11000 -5.71800 27.62400 1.000 56.76949 1534 PRO A O 1
ATOM 644 N N . ASN A 1 119 ? 31.57700 -5.68400 25.44600 1.000 58.37280 1535 ASN A N 1
ATOM 645 C CA . ASN A 1 119 ? 31.46000 -4.22900 25.38500 1.000 55.73186 1535 ASN A CA 1
ATOM 646 C C . ASN A 1 119 ? 30.06100 -3.72600 25.71000 1.000 57.00043 1535 ASN A C 1
ATOM 647 O O . ASN A 1 119 ? 29.86000 -2.50900 25.78700 1.000 62.85377 1535 ASN A O 1
ATOM 652 N N . GLY A 1 120 ? 29.09800 -4.61800 25.88600 1.000 58.07688 1536 GLY A N 1
ATOM 653 C CA . GLY A 1 120 ? 27.81100 -4.20800 26.43000 1.000 60.08501 1536 GLY A CA 1
ATOM 654 C C . GLY A 1 120 ? 27.11700 -3.19400 25.54400 1.000 61.42766 1536 GLY A C 1
ATOM 655 O O . GLY A 1 120 ? 27.00300 -3.36800 24.31600 1.000 53.08139 1536 GLY A O 1
ATOM 656 N N . ASP A 1 121 ? 26.65700 -2.10800 26.17200 1.000 53.65352 1537 ASP A N 1
ATOM 657 C CA . ASP A 1 121 ? 25.88900 -1.10900 25.43900 1.000 58.46762 1537 ASP A CA 1
ATOM 658 C C . ASP A 1 121 ? 26.72700 -0.41500 24.37500 1.000 52.65944 1537 ASP A C 1
ATOM 659 O O . ASP A 1 121 ? 26.17400 0.06900 23.39000 1.000 52.43114 1537 ASP A O 1
ATOM 664 N N . TYR A 1 122 ? 28.05300 -0.35400 24.56000 1.000 53.92901 1538 TYR A N 1
ATOM 665 C CA . TYR A 1 122 ? 28.95800 0.31800 23.62800 1.000 55.18906 1538 TYR A CA 1
ATOM 666 C C . TYR A 1 122 ? 29.08700 -0.39600 22.27300 1.000 55.44171 1538 TYR A C 1
ATOM 667 O O . TYR A 1 122 ? 29.48600 0.23900 21.28700 1.000 52.73676 1538 TYR A O 1
ATOM 676 N N . CYS A 1 123 ? 28.80000 -1.69400 22.21100 1.000 51.01137 1539 CYS A N 1
ATOM 677 C CA . CYS A 1 123 ? 29.15400 -2.50300 21.04900 1.000 53.25078 1539 CYS A CA 1
ATOM 678 C C . CYS A 1 123 ? 28.56900 -1.93400 19.76900 1.000 49.35741 1539 CYS A C 1
ATOM 679 O O . CYS A 1 123 ? 27.35300 -1.79800 19.64600 1.000 44.93705 1539 CYS A O 1
ATOM 682 N N . SER A 1 124 ? 29.42900 -1.62600 18.80500 1.000 52.40778 1540 SER A N 1
ATOM 683 C CA . SER A 1 124 ? 28.97900 -1.08300 17.53100 1.000 50.10487 1540 SER A CA 1
ATOM 684 C C . SER A 1 124 ? 28.66000 -2.18000 16.50800 1.000 48.29244 1540 SER A C 1
ATOM 685 O O . SER A 1 124 ? 28.40700 -1.87200 15.33800 1.000 50.44807 1540 SER A O 1
ATOM 688 N N . ASN A 1 125 ? 28.68300 -3.44700 16.91600 1.000 47.83392 1541 ASN A N 1
ATOM 689 C CA . ASN A 1 125 ? 28.45500 -4.58500 16.02800 1.000 47.70005 1541 ASN A CA 1
ATOM 690 C C . ASN A 1 125 ? 27.08600 -5.21300 16.26700 1.000 44.68222 1541 ASN A C 1
ATOM 691 O O . ASN A 1 125 ? 26.92600 -6.43000 16.24900 1.000 46.88073 1541 ASN A O 1
ATOM 696 N N . ARG A 1 126 ? 26.07100 -4.38500 16.49100 1.000 44.62789 1542 ARG A N 1
ATOM 697 C CA . ARG A 1 126 ? 24.69700 -4.86400 16.62200 1.000 46.01945 1542 ARG A CA 1
ATOM 698 C C . ARG A 1 126 ? 23.76900 -4.04300 15.71800 1.000 44.58870 1542 ARG A C 1
ATOM 699 O O . ARG A 1 126 ? 22.60800 -3.78000 16.06100 1.000 45.10326 1542 ARG A O 1
ATOM 707 N N . ARG A 1 127 ? 24.28200 -3.63900 14.54800 1.000 44.63799 1543 ARG A N 1
ATOM 708 C CA . ARG A 1 127 ? 23.56500 -2.71700 13.66800 1.000 45.94430 1543 ARG A CA 1
ATOM 709 C C . ARG A 1 127 ? 22.23100 -3.29600 13.21000 1.000 44.96150 1543 ARG A C 1
ATOM 710 O O . ARG A 1 127 ? 21.20300 -2.60800 13.23400 1.000 44.38675 1543 ARG A O 1
ATOM 718 N N . PHE A 1 128 ? 22.21800 -4.56400 12.80800 1.000 45.14210 1544 PHE A N 1
ATOM 719 C CA . PHE A 1 128 ? 20.96100 -5.19000 12.40800 1.000 46.81240 1544 PHE A CA 1
ATOM 720 C C . PHE A 1 128 ? 19.97000 -5.18100 13.56700 1.000 43.37875 1544 PHE A C 1
ATOM 721 O O . PHE A 1 128 ? 18.81100 -4.78100 13.40900 1.000 45.47412 1544 PHE A O 1
ATOM 729 N N . GLN A 1 129 ? 20.41000 -5.62700 14.74400 1.000 42.52535 1545 GLN A N 1
ATOM 730 C CA . GLN A 1 129 ? 19.49400 -5.75000 15.88100 1.000 47.63639 1545 GLN A CA 1
ATOM 731 C C . GLN A 1 129 ? 18.99000 -4.39500 16.34300 1.000 45.79810 1545 GLN A C 1
ATOM 732 O O . GLN A 1 129 ? 17.80300 -4.23800 16.66200 1.000 46.59225 1545 GLN A O 1
ATOM 738 N N . ARG A 1 130 ? 19.87800 -3.40300 16.39100 1.000 44.38642 1546 ARG A N 1
ATOM 739 C CA . ARG A 1 130 ? 19.49400 -2.06500 16.82400 1.000 45.75804 1546 ARG A CA 1
ATOM 740 C C . ARG A 1 130 ? 18.87100 -1.23400 15.70700 1.000 51.44783 1546 ARG A C 1
ATOM 741 O O . ARG A 1 130 ? 18.38100 -0.13800 15.97900 1.000 48.75911 1546 ARG A O 1
ATOM 749 N N . LYS A 1 131 ? 18.85700 -1.73200 14.46900 1.000 49.68476 1547 LYS A N 1
ATOM 750 C CA . LYS A 1 131 ? 18.21200 -1.02700 13.36800 1.000 50.00887 1547 LYS A CA 1
ATOM 751 C C . LYS A 1 131 ? 18.91200 0.30300 13.10200 1.000 50.74593 1547 LYS A C 1
ATOM 752 O O . LYS A 1 131 ? 18.27700 1.33700 12.88500 1.000 53.26657 1547 LYS A O 1
ATOM 758 N N . GLN A 1 132 ? 20.24500 0.26300 13.12200 1.000 49.67318 1548 GLN A N 1
ATOM 759 C CA . GLN A 1 132 ? 21.08800 1.44100 12.92500 1.000 45.45308 1548 GLN A CA 1
ATOM 760 C C . GLN A 1 132 ? 21.30000 1.67200 11.42500 1.000 49.54433 1548 GLN A C 1
ATOM 761 O O . GLN A 1 132 ? 22.40400 1.56600 10.89400 1.000 49.53901 1548 GLN A O 1
ATOM 767 N N . HIS A 1 133 ? 20.20000 2.01500 10.74800 1.000 48.68914 1549 HIS A N 1
ATOM 768 C CA . HIS A 1 133 ? 20.12100 2.16100 9.29800 1.000 57.20078 1549 HIS A CA 1
ATOM 769 C C . HIS A 1 133 ? 20.79500 3.43900 8.82400 1.000 54.32445 1549 HIS A C 1
ATOM 770 O O . HIS A 1 133 ? 21.03400 4.37600 9.58600 1.000 48.43094 1549 HIS A O 1
ATOM 777 N N . ALA A 1 134 ? 21.05000 3.49700 7.52300 1.000 52.83620 1550 ALA A N 1
ATOM 778 C CA . ALA A 1 134 ? 21.44300 4.76600 6.94300 1.000 50.41422 1550 ALA A CA 1
ATOM 779 C C . ALA A 1 134 ? 20.22000 5.66100 6.77200 1.000 49.75390 1550 ALA A C 1
ATOM 780 O O . ALA A 1 134 ? 19.07900 5.19600 6.72900 1.000 49.11791 1550 ALA A O 1
ATOM 782 N N . ASP A 1 135 ? 20.46700 6.96500 6.67200 1.000 55.52586 1551 ASP A N 1
ATOM 783 C CA . ASP A 1 135 ? 19.40900 7.92000 6.36500 1.000 61.44179 1551 ASP A CA 1
ATOM 784 C C . ASP A 1 135 ? 19.14600 7.90000 4.85700 1.000 61.42465 1551 ASP A C 1
ATOM 785 O O . ASP A 1 135 ? 19.97000 8.36800 4.06200 1.000 57.87422 1551 ASP A O 1
ATOM 790 N N . VAL A 1 136 ? 17.98700 7.36700 4.46500 1.000 57.42362 1552 VAL A N 1
ATOM 791 C CA . VAL A 1 136 ? 17.61600 7.16600 3.06900 1.000 60.79654 1552 VAL A CA 1
ATOM 792 C C . VAL A 1 136 ? 16.16500 7.57700 2.87600 1.000 58.69890 1552 VAL A C 1
ATOM 793 O O . VAL A 1 136 ? 15.38000 7.64700 3.82300 1.000 70.82051 1552 VAL A O 1
ATOM 797 N N . GLU A 1 137 ? 15.81800 7.86300 1.63300 1.000 53.91168 1553 GLU A N 1
ATOM 798 C CA . GLU A 1 137 ? 14.45900 8.21100 1.25800 1.000 59.36130 1553 GLU A CA 1
ATOM 799 C C . GLU A 1 137 ? 14.02200 7.34100 0.08400 1.000 52.72098 1553 GLU A C 1
ATOM 800 O O . GLU A 1 137 ? 14.84900 6.83100 -0.67500 1.000 48.92211 1553 GLU A O 1
ATOM 806 N N . VAL A 1 138 ? 12.72000 7.12700 -0.01500 1.000 52.14814 1554 VAL A N 1
ATOM 807 C CA . VAL A 1 138 ? 12.13100 6.41900 -1.13500 1.000 55.11543 1554 VAL A CA 1
ATOM 808 C C . VAL A 1 138 ? 11.70900 7.46300 -2.16400 1.000 57.33978 1554 VAL A C 1
ATOM 809 O O . VAL A 1 138 ? 11.01800 8.43400 -1.82600 1.000 62.90805 1554 VAL A O 1
ATOM 813 N N . ILE A 1 139 ? 12.16000 7.30200 -3.40900 1.000 53.79572 1555 ILE A N 1
ATOM 814 C CA . ILE A 1 139 ? 11.86200 8.28900 -4.44700 1.000 54.94498 1555 ILE A CA 1
ATOM 815 C C . ILE A 1 139 ? 11.29500 7.58900 -5.66400 1.000 56.35526 1555 ILE A C 1
ATOM 816 O O . ILE A 1 139 ? 11.49300 6.39100 -5.86600 1.000 52.63778 1555 ILE A O 1
ATOM 821 N N . LEU A 1 140 ? 10.59300 8.36200 -6.48200 1.000 56.47693 1556 LEU A N 1
ATOM 822 C CA . LEU A 1 140 ? 10.03800 7.87100 -7.73400 1.000 53.75004 1556 LEU A CA 1
ATOM 823 C C . LEU A 1 140 ? 11.04300 8.09700 -8.85900 1.000 51.15360 1556 LEU A C 1
ATOM 824 O O . LEU A 1 140 ? 11.44800 9.23700 -9.11300 1.000 49.70025 1556 LEU A O 1
ATOM 829 N N . THR A 1 141 ? 11.43200 7.02000 -9.53100 1.000 49.98465 1557 THR A N 1
ATOM 830 C CA . THR A 1 141 ? 12.36400 7.08500 -10.64500 1.000 47.55625 1557 THR A CA 1
ATOM 831 C C . THR A 1 141 ? 11.60900 7.17400 -11.97700 1.000 48.34676 1557 THR A C 1
ATOM 832 O O . THR A 1 141 ? 10.40100 6.95200 -12.05300 1.000 49.34162 1557 THR A O 1
ATOM 836 N N . GLU A 1 142 ? 12.35200 7.47100 -13.04500 1.000 45.75767 1558 GLU A N 1
ATOM 837 C CA . GLU A 1 142 ? 11.72700 7.70900 -14.34900 1.000 56.58209 1558 GLU A CA 1
ATOM 838 C C . GLU A 1 142 ? 11.06700 6.45200 -14.92000 1.000 50.72863 1558 GLU A C 1
ATOM 839 O O . GLU A 1 142 ? 9.96300 6.52200 -15.48000 1.000 47.13830 1558 GLU A O 1
ATOM 845 N N . LYS A 1 143 ? 11.73800 5.29900 -14.83000 1.000 49.80966 1559 LYS A N 1
ATOM 846 C CA . LYS A 1 143 ? 11.28100 4.12500 -15.56600 1.000 47.98326 1559 LYS A CA 1
ATOM 847 C C . LYS A 1 143 ? 11.28200 2.83200 -14.76300 1.000 46.99397 1559 LYS A C 1
ATOM 848 O O . LYS A 1 143 ? 10.85300 1.80600 -15.30000 1.000 45.41177 1559 LYS A O 1
ATOM 854 N N . LYS A 1 144 ? 11.76300 2.83000 -13.51800 1.000 50.48386 1560 LYS A N 1
ATOM 855 C CA . LYS A 1 144 ? 11.94100 1.59600 -12.76700 1.000 44.49681 1560 LYS A CA 1
ATOM 856 C C . LYS A 1 144 ? 10.95500 1.46000 -11.61500 1.000 50.02883 1560 LYS A C 1
ATOM 857 O O . LYS A 1 144 ? 11.02900 0.48500 -10.85900 1.000 48.32511 1560 LYS A O 1
ATOM 863 N N . GLY A 1 145 ? 10.00300 2.37800 -11.50000 1.000 46.28758 1561 GLY A N 1
ATOM 864 C CA . GLY A 1 145 ? 9.14600 2.43300 -10.33800 1.000 50.76014 1561 GLY A CA 1
ATOM 865 C C . GLY A 1 145 ? 9.79000 3.26500 -9.24400 1.000 49.80335 1561 GLY A C 1
ATOM 866 O O . GLY A 1 145 ? 10.50900 4.22600 -9.53100 1.000 47.75212 1561 GLY A O 1
ATOM 867 N N . TRP A 1 146 ? 9.55400 2.90900 -7.98700 1.000 46.54680 1562 TRP A N 1
ATOM 868 C CA . TRP A 1 146 ? 10.14400 3.65200 -6.88600 1.000 50.38139 1562 TRP A CA 1
ATOM 869 C C . TRP A 1 146 ? 11.54900 3.13100 -6.59900 1.000 48.95001 1562 TRP A C 1
ATOM 870 O O . TRP A 1 146 ? 11.91600 2.01800 -6.99300 1.000 52.53148 1562 TRP A O 1
ATOM 881 N N . GLY A 1 147 ? 12.33800 3.95300 -5.90100 1.000 45.26018 1563 GLY A N 1
ATOM 882 C CA . GLY A 1 147 ? 13.72500 3.63800 -5.63500 1.000 45.71481 1563 GLY A CA 1
ATOM 883 C C . GLY A 1 147 ? 14.14000 4.15600 -4.27000 1.000 48.87008 1563 GLY A C 1
ATOM 884 O O . GLY A 1 147 ? 13.32800 4.70200 -3.52400 1.000 49.80029 1563 GLY A O 1
ATOM 885 N N . LEU A 1 148 ? 15.42100 3.97500 -3.96000 1.000 47.25267 1564 LEU A N 1
ATOM 886 C CA . LEU A 1 148 ? 16.01300 4.41100 -2.70500 1.000 49.56432 1564 LEU A CA 1
ATOM 887 C C . LEU A 1 148 ? 17.15500 5.35800 -3.00900 1.000 51.80808 1564 LEU A C 1
ATOM 888 O O . LEU A 1 148 ? 17.96600 5.08100 -3.90000 1.000 49.35733 1564 LEU A O 1
ATOM 893 N N . ARG A 1 149 ? 17.22600 6.46900 -2.28200 1.000 51.54536 1565 ARG A N 1
ATOM 894 C CA . ARG A 1 149 ? 18.32800 7.40000 -2.45000 1.000 55.68175 1565 ARG A CA 1
ATOM 895 C C . ARG A 1 149 ? 18.90600 7.75300 -1.08700 1.000 54.56376 1565 ARG A C 1
ATOM 896 O O . ARG A 1 149 ? 18.22100 7.67100 -0.07600 1.000 49.42845 1565 ARG A O 1
ATOM 904 N N . ALA A 1 150 ? 20.18100 8.12300 -1.07600 1.000 56.35638 1566 ALA A N 1
ATOM 905 C CA . ALA A 1 150 ? 20.85600 8.52600 0.14000 1.000 60.41495 1566 ALA A CA 1
ATOM 906 C C . ALA A 1 150 ? 20.43900 9.94500 0.49800 1.000 61.43026 1566 ALA A C 1
ATOM 907 O O . ALA A 1 150 ? 20.50400 10.84600 -0.34500 1.000 61.94840 1566 ALA A O 1
ATOM 909 N N . ALA A 1 151 ? 19.99600 10.14500 1.74300 1.000 62.14900 1567 ALA A N 1
ATOM 910 C CA . ALA A 1 151 ? 19.61300 11.47900 2.19100 1.000 65.15186 1567 ALA A CA 1
ATOM 911 C C . ALA A 1 151 ? 20.78200 12.25900 2.77600 1.000 67.85637 1567 ALA A C 1
ATOM 912 O O . ALA A 1 151 ? 20.61800 13.42800 3.13300 1.000 69.33787 1567 ALA A O 1
ATOM 914 N N . LYS A 1 152 ? 21.95300 11.63900 2.86800 1.000 64.90307 1568 LYS A N 1
ATOM 915 C CA . LYS A 1 152 ? 23.16700 12.26400 3.37400 1.000 71.20248 1568 LYS A CA 1
ATOM 916 C C . LYS A 1 152 ? 24.30600 11.41900 2.82900 1.000 70.59161 1568 LYS A C 1
ATOM 917 O O . LYS A 1 152 ? 24.09600 10.28000 2.41800 1.000 71.48133 1568 LYS A O 1
ATOM 923 N N . ASP A 1 153 ? 25.50100 11.98800 2.79200 1.000 70.06262 1569 ASP A N 1
ATOM 924 C CA . ASP A 1 153 ? 26.63600 11.23200 2.28700 1.000 72.77677 1569 ASP A CA 1
ATOM 925 C C . ASP A 1 153 ? 26.84000 9.97700 3.12500 1.000 70.06886 1569 ASP A C 1
ATOM 926 O O . ASP A 1 153 ? 26.87400 10.03300 4.35500 1.000 75.72373 1569 ASP A O 1
ATOM 931 N N . LEU A 1 154 ? 26.94300 8.83400 2.45800 1.000 68.06915 1570 LEU A N 1
ATOM 932 C CA . LEU A 1 154 ? 27.22200 7.58400 3.14700 1.000 66.46967 1570 LEU A CA 1
ATOM 933 C C . LEU A 1 154 ? 28.64300 7.15500 2.83000 1.000 68.84801 1570 LEU A C 1
ATOM 934 O O . LEU A 1 154 ? 28.94300 6.87800 1.65900 1.000 67.81127 1570 LEU A O 1
ATOM 939 N N . PRO A 1 155 ? 29.54500 7.08700 3.80700 1.000 69.78560 1571 PRO A N 1
ATOM 940 C CA . PRO A 1 155 ? 30.88700 6.55700 3.53700 1.000 67.72065 1571 PRO A CA 1
ATOM 941 C C . PRO A 1 155 ? 30.80400 5.14200 2.98500 1.000 69.85686 1571 PRO A C 1
ATOM 942 O O . PRO A 1 155 ? 29.76100 4.48400 3.02000 1.000 69.41553 1571 PRO A O 1
ATOM 946 N N . SER A 1 156 ? 31.92900 4.67100 2.46200 1.000 69.39562 1572 SER A N 1
ATOM 947 C CA . SER A 1 156 ? 31.98700 3.32500 1.91300 1.000 72.17857 1572 SER A CA 1
ATOM 948 C C . SER A 1 156 ? 31.90600 2.29200 3.03200 1.000 75.41580 1572 SER A C 1
ATOM 949 O O . SER A 1 156 ? 32.40100 2.50400 4.14200 1.000 74.29461 1572 SER A O 1
ATOM 952 N N . ASN A 1 157 ? 31.26500 1.16500 2.72400 1.000 69.91777 1573 ASN A N 1
ATOM 953 C CA . ASN A 1 157 ? 31.04600 0.08100 3.68200 1.000 68.26300 1573 ASN A CA 1
ATOM 954 C C . ASN A 1 157 ? 30.08700 0.50700 4.79200 1.000 67.36565 1573 ASN A C 1
ATOM 955 O O . ASN A 1 157 ? 30.29300 0.19700 5.96300 1.000 69.13109 1573 ASN A O 1
ATOM 960 N N . THR A 1 158 ? 29.01900 1.19800 4.41800 1.000 61.66087 1574 THR A N 1
ATOM 961 C CA . THR A 1 158 ? 28.02100 1.66600 5.36500 1.000 59.75076 1574 THR A CA 1
ATOM 962 C C . THR A 1 158 ? 26.78200 0.79000 5.29000 1.000 60.90880 1574 THR A C 1
ATOM 963 O O . THR A 1 158 ? 26.27300 0.52200 4.19400 1.000 55.78213 1574 THR A O 1
ATOM 967 N N . PHE A 1 159 ? 26.29900 0.35100 6.45500 1.000 53.88477 1575 PHE A N 1
ATOM 968 C CA . PHE A 1 159 ? 25.10300 -0.48000 6.51000 1.000 51.10040 1575 PHE A CA 1
ATOM 969 C C . PHE A 1 159 ? 23.89100 0.34400 6.09100 1.000 54.95312 1575 PHE A C 1
ATOM 970 O O . PHE A 1 159 ? 23.60700 1.38900 6.68200 1.000 51.51512 1575 PHE A O 1
ATOM 978 N N . VAL A 1 160 ? 23.17500 -0.11000 5.06900 1.000 50.45421 1576 VAL A N 1
ATOM 979 C CA . VAL A 1 160 ? 22.05700 0.67500 4.55800 1.000 50.63684 1576 VAL A CA 1
ATOM 980 C C . VAL A 1 160 ? 20.78300 0.22700 5.25800 1.000 50.79329 1576 VAL A C 1
ATOM 981 O O . VAL A 1 160 ? 20.19500 0.97400 6.04800 1.000 53.80835 1576 VAL A O 1
ATOM 985 N N . LEU A 1 161 ? 20.33500 -0.98100 4.93600 1.000 53.27367 1577 LEU A N 1
ATOM 986 C CA . LEU A 1 161 ? 19.10400 -1.55600 5.45600 1.000 52.27355 1577 LEU A CA 1
ATOM 987 C C . LEU A 1 161 ? 19.20400 -3.06300 5.32600 1.000 49.58583 1577 LEU A C 1
ATOM 988 O O . LEU A 1 161 ? 19.93000 -3.57900 4.46700 1.000 49.22739 1577 LEU A O 1
ATOM 993 N N . GLU A 1 162 ? 18.44000 -3.75800 6.16800 1.000 45.82009 1578 GLU A N 1
ATOM 994 C CA . GLU A 1 162 ? 18.26400 -5.19700 6.03300 1.000 49.93136 1578 GLU A CA 1
ATOM 995 C C . GLU A 1 162 ? 17.17500 -5.49600 5.00900 1.000 45.48507 1578 GLU A C 1
ATOM 996 O O . GLU A 1 162 ? 16.13600 -4.82800 4.97400 1.000 44.17784 1578 GLU A O 1
ATOM 1002 N N . TYR A 1 163 ? 17.41700 -6.49700 4.16500 1.000 45.71532 1579 TYR A N 1
ATOM 1003 C CA . TYR A 1 163 ? 16.37900 -6.99800 3.26800 1.000 46.39444 1579 TYR A CA 1
ATOM 1004 C C . TYR A 1 163 ? 15.49600 -7.96900 4.04500 1.000 46.95011 1579 TYR A C 1
ATOM 1005 O O . TYR A 1 163 ? 15.82100 -9.14200 4.16800 1.000 45.66044 1579 TYR A O 1
ATOM 1014 N N . CYS A 1 164 ? 14.36500 -7.49100 4.54900 1.000 44.76309 1580 CYS A N 1
ATOM 1015 C CA . CYS A 1 164 ? 13.41200 -8.31300 5.27700 1.000 45.53083 1580 CYS A CA 1
ATOM 1016 C C . CYS A 1 164 ? 12.31800 -8.80800 4.34600 1.000 47.40455 1580 CYS A C 1
ATOM 1017 O O . CYS A 1 164 ? 11.98300 -8.15400 3.35800 1.000 46.51111 1580 CYS A O 1
ATOM 1020 N N . GLY A 1 165 ? 11.72300 -9.93500 4.70600 1.000 46.23599 1581 GLY A N 1
ATOM 1021 C CA . GLY A 1 165 ? 10.57500 -10.43600 3.98100 1.000 47.67030 1581 GLY A CA 1
ATOM 1022 C C . GLY A 1 165 ? 10.04400 -11.69200 4.64000 1.000 50.96287 1581 GLY A C 1
ATOM 1023 O O . GLY A 1 165 ? 10.37900 -11.99600 5.78200 1.000 51.72808 1581 GLY A O 1
ATOM 1024 N N . GLU A 1 166 ? 9.20700 -12.42800 3.91000 1.000 50.37507 1582 GLU A N 1
ATOM 1025 C CA . GLU A 1 166 ? 8.75000 -13.74000 4.35400 1.000 51.86318 1582 GLU A CA 1
ATOM 1026 C C . GLU A 1 166 ? 9.70800 -14.79700 3.82700 1.000 57.30108 1582 GLU A C 1
ATOM 1027 O O . GLU A 1 166 ? 10.07500 -14.77000 2.64800 1.000 54.73548 1582 GLU A O 1
ATOM 1033 N N . VAL A 1 167 ? 10.14500 -15.69500 4.70300 1.000 53.91652 1583 VAL A N 1
ATOM 1034 C CA . VAL A 1 167 ? 11.06900 -16.75000 4.31800 1.000 57.42188 1583 VAL A CA 1
ATOM 1035 C C . VAL A 1 167 ? 10.24200 -17.93600 3.83600 1.000 54.66430 1583 VAL A C 1
ATOM 1036 O O . VAL A 1 167 ? 9.44000 -18.49200 4.59300 1.000 61.17988 1583 VAL A O 1
ATOM 1040 N N . LEU A 1 168 ? 10.42600 -18.31000 2.57200 1.000 55.83195 1584 LEU A N 1
ATOM 1041 C CA . LEU A 1 168 ? 9.64800 -19.35800 1.93100 1.000 53.77068 1584 LEU A CA 1
ATOM 1042 C C . LEU A 1 168 ? 10.48200 -20.61800 1.76300 1.000 59.20754 1584 LEU A C 1
ATOM 1043 O O . LEU A 1 168 ? 11.68300 -20.54700 1.48000 1.000 60.98403 1584 LEU A O 1
ATOM 1048 N N . ASP A 1 169 ? 9.83500 -21.77200 1.91600 1.000 58.17116 1585 ASP A N 1
ATOM 1049 C CA . ASP A 1 169 ? 10.43700 -23.01300 1.46200 1.000 61.87292 1585 ASP A CA 1
ATOM 1050 C C . ASP A 1 169 ? 10.15100 -23.18800 -0.03200 1.000 60.23170 1585 ASP A C 1
ATOM 1051 O O . ASP A 1 169 ? 9.39600 -22.42000 -0.63700 1.000 59.37790 1585 ASP A O 1
ATOM 1056 N N . HIS A 1 170 ? 10.77000 -24.19900 -0.64400 1.000 58.31731 1586 HIS A N 1
ATOM 1057 C CA . HIS A 1 170 ? 10.68500 -24.27100 -2.09900 1.000 63.05920 1586 HIS A CA 1
ATOM 1058 C C . HIS A 1 170 ? 9.25200 -24.45000 -2.57000 1.000 62.87219 1586 HIS A C 1
ATOM 1059 O O . HIS A 1 170 ? 8.90200 -24.00300 -3.66900 1.000 60.85230 1586 HIS A O 1
ATOM 1066 N N . LYS A 1 171 ? 8.40200 -25.07900 -1.75700 1.000 62.41950 1587 LYS A N 1
ATOM 1067 C CA . LYS A 1 171 ? 7.03300 -25.30500 -2.19700 1.000 63.90095 1587 LYS A CA 1
ATOM 1068 C C . LYS A 1 171 ? 6.15800 -24.05500 -2.03700 1.000 63.71703 1587 LYS A C 1
ATOM 1069 O O . LYS A 1 171 ? 5.28500 -23.81300 -2.87800 1.000 61.14040 1587 LYS A O 1
ATOM 1075 N N . GLU A 1 172 ? 6.38000 -23.21400 -1.02100 1.000 57.54570 1588 GLU A N 1
ATOM 1076 C CA . GLU A 1 172 ? 5.65900 -21.94300 -1.06100 1.000 62.85214 1588 GLU A CA 1
ATOM 1077 C C . GLU A 1 172 ? 6.23800 -20.99600 -2.10900 1.000 56.34954 1588 GLU A C 1
ATOM 1078 O O . GLU A 1 172 ? 5.51200 -20.15100 -2.64400 1.000 52.77078 1588 GLU A O 1
ATOM 1084 N N . PHE A 1 173 ? 7.52600 -21.12200 -2.43200 1.000 50.94080 1589 PHE A N 1
ATOM 1085 C CA . PHE A 1 173 ? 8.09400 -20.28800 -3.48500 1.000 52.29751 1589 PHE A CA 1
ATOM 1086 C C . PHE A 1 173 ? 7.37600 -20.53700 -4.81000 1.000 55.97931 1589 PHE A C 1
ATOM 1087 O O . PHE A 1 173 ? 6.96300 -19.59300 -5.49100 1.000 53.72696 1589 PHE A O 1
ATOM 1095 N N . LYS A 1 174 ? 7.17300 -21.80800 -5.15900 1.000 50.98846 1590 LYS A N 1
ATOM 1096 C CA . LYS A 1 174 ? 6.46700 -22.13600 -6.39500 1.000 55.42626 1590 LYS A CA 1
ATOM 1097 C C . LYS A 1 174 ? 5.03100 -21.63000 -6.36600 1.000 55.93452 1590 LYS A C 1
ATOM 1098 O O . LYS A 1 174 ? 4.51400 -21.15500 -7.38300 1.000 50.20751 1590 LYS A O 1
ATOM 1104 N N . ALA A 1 175 ? 4.37100 -21.71400 -5.21000 1.000 49.53375 1591 ALA A N 1
ATOM 1105 C CA . ALA A 1 175 ? 3.00500 -21.21100 -5.11800 1.000 52.60254 1591 ALA A CA 1
ATOM 1106 C C . ALA A 1 175 ? 2.94500 -19.70600 -5.37000 1.000 52.46048 1591 ALA A C 1
ATOM 1107 O O . ALA A 1 175 ? 2.01000 -19.21700 -6.01600 1.000 55.23053 1591 ALA A O 1
ATOM 1109 N N . ARG A 1 176 ? 3.93700 -18.95500 -4.87700 1.000 52.01149 1592 ARG A N 1
ATOM 1110 C CA . ARG A 1 176 ? 3.94000 -17.51300 -5.09400 1.000 52.48488 1592 ARG A CA 1
ATOM 1111 C C . ARG A 1 176 ? 4.36500 -17.16300 -6.50700 1.000 50.59952 1592 ARG A C 1
ATOM 1112 O O . ARG A 1 176 ? 3.86700 -16.18200 -7.06800 1.000 52.67097 1592 ARG A O 1
ATOM 1120 N N . VAL A 1 177 ? 5.28600 -17.93600 -7.09200 1.000 48.66102 1593 VAL A N 1
ATOM 1121 C CA . VAL A 1 177 ? 5.59100 -17.75800 -8.50700 1.000 53.77799 1593 VAL A CA 1
ATOM 1122 C C . VAL A 1 177 ? 4.29900 -17.78500 -9.30300 1.000 55.30183 1593 VAL A C 1
ATOM 1123 O O . VAL A 1 177 ? 4.00800 -16.87300 -10.08700 1.000 50.82391 1593 VAL A O 1
ATOM 1127 N N . LYS A 1 178 ? 3.46500 -18.79000 -9.04100 1.000 55.65998 1594 LYS A N 1
ATOM 1128 C CA . LYS A 1 178 ? 2.20600 -18.91100 -9.76400 1.000 57.28535 1594 LYS A CA 1
ATOM 1129 C C . LYS A 1 178 ? 1.29800 -17.73200 -9.46500 1.000 52.34077 1594 LYS A C 1
ATOM 1130 O O . LYS A 1 178 ? 0.70500 -17.15200 -10.38400 1.000 53.98427 1594 LYS A O 1
ATOM 1136 N N . GLU A 1 179 ? 1.20100 -17.33400 -8.19200 1.000 48.11731 1595 GLU A N 1
ATOM 1137 C CA . GLU A 1 179 ? 0.28100 -16.25100 -7.83900 1.000 55.43378 1595 GLU A CA 1
ATOM 1138 C C . GLU A 1 179 ? 0.70800 -14.92000 -8.44000 1.000 55.70483 1595 GLU A C 1
ATOM 1139 O O . GLU A 1 179 ? -0.13100 -14.15000 -8.92500 1.000 55.93506 1595 GLU A O 1
ATOM 1145 N N . TYR A 1 180 ? 1.99800 -14.60700 -8.37500 1.000 54.25082 1596 TYR A N 1
ATOM 1146 C CA . TYR A 1 180 ? 2.45500 -13.32100 -8.87800 1.000 52.32276 1596 TYR A CA 1
ATOM 1147 C C . TYR A 1 180 ? 2.33500 -13.27700 -10.39300 1.000 52.42300 1596 TYR A C 1
ATOM 1148 O O . TYR A 1 180 ? 1.97200 -12.24200 -10.96500 1.000 53.53104 1596 TYR A O 1
ATOM 1157 N N . ALA A 1 181 ? 2.59800 -14.40600 -11.05200 1.000 47.92929 1597 ALA A N 1
ATOM 1158 C CA . ALA A 1 181 ? 2.43700 -14.47700 -12.49900 1.000 53.53952 1597 ALA A CA 1
ATOM 1159 C C . ALA A 1 181 ? 0.97800 -14.29900 -12.89400 1.000 53.57657 1597 ALA A C 1
ATOM 1160 O O . ALA A 1 181 ? 0.66100 -13.50500 -13.78600 1.000 60.46171 1597 ALA A O 1
ATOM 1162 N N . ARG A 1 182 ? 0.06800 -15.00600 -12.22400 1.000 56.76224 1598 ARG A N 1
ATOM 1163 C CA . ARG A 1 182 ? -1.33900 -14.86500 -12.57600 1.000 59.09791 1598 ARG A CA 1
ATOM 1164 C C . ARG A 1 182 ? -1.87600 -13.48000 -12.22700 1.000 60.70567 1598 ARG A C 1
ATOM 1165 O O . ARG A 1 182 ? -2.83200 -13.01500 -12.85800 1.000 60.40714 1598 ARG A O 1
ATOM 1173 N N . ASN A 1 183 ? -1.27900 -12.80000 -11.23800 1.000 59.70039 1599 ASN A N 1
ATOM 1174 C CA . ASN A 1 183 ? -1.68700 -11.43100 -10.92900 1.000 57.15835 1599 ASN A CA 1
ATOM 1175 C C . ASN A 1 183 ? -1.08400 -10.42300 -11.89000 1.000 56.34574 1599 ASN A C 1
ATOM 1176 O O . ASN A 1 183 ? -1.53300 -9.26900 -11.92300 1.000 56.99848 1599 ASN A O 1
ATOM 1181 N N . LYS A 1 184 ? -0.07200 -10.83800 -12.65000 1.000 53.87425 1600 LYS A N 1
ATOM 1182 C CA . LYS A 1 184 ? 0.62000 -9.99200 -13.62400 1.000 56.80320 1600 LYS A CA 1
ATOM 1183 C C . LYS A 1 184 ? 1.39300 -8.87100 -12.93100 1.000 53.20261 1600 LYS A C 1
ATOM 1184 O O . LYS A 1 184 ? 1.44600 -7.74300 -13.42600 1.000 51.61143 1600 LYS A O 1
ATOM 1190 N N . ASN A 1 185 ? 1.99100 -9.18500 -11.77700 1.000 50.34511 1601 ASN A N 1
ATOM 1191 C CA . ASN A 1 185 ? 2.88700 -8.23700 -11.12800 1.000 51.88602 1601 ASN A CA 1
ATOM 1192 C C . ASN A 1 185 ? 3.99400 -7.82400 -12.08500 1.000 49.07655 1601 ASN A C 1
ATOM 1193 O O . ASN A 1 185 ? 4.47000 -8.61600 -12.90400 1.000 48.86554 1601 ASN A O 1
ATOM 1198 N N . ILE A 1 186 ? 4.40900 -6.56900 -11.96000 1.000 48.92180 1602 ILE A N 1
ATOM 1199 C CA . ILE A 1 186 ? 5.57200 -6.07600 -12.67900 1.000 49.27267 1602 ILE A CA 1
ATOM 1200 C C . ILE A 1 186 ? 6.83400 -6.25800 -11.85600 1.000 48.07414 1602 ILE A C 1
ATOM 1201 O O . ILE A 1 186 ? 7.83400 -6.78900 -12.34300 1.000 48.72948 1602 ILE A O 1
ATOM 1206 N N . HIS A 1 187 ? 6.81500 -5.81100 -10.60200 1.000 49.49414 1603 HIS A N 1
ATOM 1207 C CA . HIS A 1 187 ? 7.99200 -5.87500 -9.74800 1.000 48.13841 1603 HIS A CA 1
ATOM 1208 C C . HIS A 1 187 ? 8.05000 -7.23200 -9.06800 1.000 45.66586 1603 HIS A C 1
ATOM 1209 O O . HIS A 1 187 ? 7.01800 -7.79500 -8.69800 1.000 43.06382 1603 HIS A O 1
ATOM 1216 N N . TYR A 1 188 ? 9.25700 -7.77200 -8.93400 1.000 45.53830 1604 TYR A N 1
ATOM 1217 C CA . TYR A 1 188 ? 9.46300 -9.00800 -8.19600 1.000 46.54949 1604 TYR A CA 1
ATOM 1218 C C . TYR A 1 188 ? 10.45800 -8.75600 -7.08000 1.000 43.56488 1604 TYR A C 1
ATOM 1219 O O . TYR A 1 188 ? 11.31600 -7.87200 -7.17400 1.000 38.62217 1604 TYR A O 1
ATOM 1228 N N . TYR A 1 189 ? 10.33400 -9.55200 -6.02400 1.000 44.03593 1605 TYR A N 1
ATOM 1229 C CA . TYR A 1 189 ? 11.01100 -9.22000 -4.78400 1.000 41.68396 1605 TYR A CA 1
ATOM 1230 C C . TYR A 1 189 ? 11.60400 -10.45400 -4.13300 1.000 47.53030 1605 TYR A C 1
ATOM 1231 O O . TYR A 1 189 ? 11.65800 -10.53600 -2.90700 1.000 46.39127 1605 TYR A O 1
ATOM 1240 N N . PHE A 1 190 ? 12.03200 -11.42800 -4.93000 1.000 45.95931 1606 PHE A N 1
ATOM 1241 C CA . PHE A 1 190 ? 12.60300 -12.66900 -4.42000 1.000 47.87951 1606 PHE A CA 1
ATOM 1242 C C . PHE A 1 190 ? 14.11000 -12.51200 -4.25500 1.000 46.31231 1606 PHE A C 1
ATOM 1243 O O . PHE A 1 190 ? 14.82800 -12.25800 -5.23000 1.000 44.78911 1606 PHE A O 1
ATOM 1251 N N . MET A 1 191 ? 14.59400 -12.69500 -3.03700 1.000 46.18335 1607 MET A N 1
ATOM 1252 C CA . MET A 1 191 ? 16.02000 -12.80100 -2.76100 1.000 50.72834 1607 MET A CA 1
ATOM 1253 C C . MET A 1 191 ? 16.31700 -14.25500 -2.43200 1.000 54.26621 1607 MET A C 1
ATOM 1254 O O . MET A 1 191 ? 15.60600 -14.86000 -1.62400 1.000 60.22450 1607 MET A O 1
ATOM 1259 N N . ALA A 1 192 ? 17.33800 -14.81200 -3.07500 1.000 54.29889 1608 ALA A N 1
ATOM 1260 C CA . ALA A 1 192 ? 17.69800 -16.22600 -2.84900 1.000 60.78937 1608 ALA A CA 1
ATOM 1261 C C . ALA A 1 192 ? 19.05300 -16.29700 -2.15700 1.000 65.67162 1608 ALA A C 1
ATOM 1262 O O . ALA A 1 192 ? 20.05800 -16.47200 -2.85700 1.000 73.44714 1608 ALA A O 1
ATOM 1264 N N . PRO A 1 193 ? 19.11900 -16.16200 -0.82100 1.000 63.63129 1609 PRO A N 1
ATOM 1265 C CA . PRO A 1 193 ? 20.37900 -16.29000 -0.12800 1.000 77.19211 1609 PRO A CA 1
ATOM 1266 C C . PRO A 1 193 ? 21.04400 -17.58500 -0.59900 1.000 84.90157 1609 PRO A C 1
ATOM 1267 O O . PRO A 1 193 ? 20.38800 -18.60300 -0.64800 1.000 83.31095 1609 PRO A O 1
ATOM 1271 N N . LYS A 1 194 ? 22.32800 -17.50900 -0.92800 1.000 89.07091 1610 LYS A N 1
ATOM 1272 C CA . LYS A 1 194 ? 23.04100 -18.69200 -1.47800 1.000 100.41353 1610 LYS A CA 1
ATOM 1273 C C . LYS A 1 194 ? 22.83800 -19.90400 -0.56400 1.000 102.08215 1610 LYS A C 1
ATOM 1274 O O . LYS A 1 194 ? 22.99200 -19.74900 0.66600 1.000 107.99865 1610 LYS A O 1
ATOM 1280 N N . ASN A 1 195 ? 22.48800 -21.05100 -1.15100 1.000 98.79713 1611 ASN A N 1
ATOM 1281 C CA . ASN A 1 195 ? 22.27000 -22.29300 -0.36700 1.000 99.38920 1611 ASN A CA 1
ATOM 1282 C C . ASN A 1 195 ? 21.20900 -22.04500 0.70500 1.000 99.55394 1611 ASN A C 1
ATOM 1283 O O . ASN A 1 195 ? 21.40100 -22.54300 1.82500 1.000 99.83059 1611 ASN A O 1
ATOM 1288 N N . ASP A 1 196 ? 20.13800 -21.31300 0.38500 1.000 97.29395 1612 ASP A N 1
ATOM 1289 C CA . ASP A 1 196 ? 19.18800 -21.03400 1.45300 1.000 92.50995 1612 ASP A CA 1
ATOM 1290 C C . ASP A 1 196 ? 17.81800 -20.70100 0.88300 1.000 89.33326 1612 ASP A C 1
ATOM 1291 O O . ASP A 1 196 ? 17.62800 -20.57300 -0.32900 1.000 95.93405 1612 ASP A O 1
ATOM 1296 N N . GLU A 1 197 ? 16.86300 -20.56400 1.80100 1.000 82.46111 1613 GLU A N 1
ATOM 1297 C CA . GLU A 1 197 ? 15.47700 -20.31300 1.45500 1.000 77.79372 1613 GLU A CA 1
ATOM 1298 C C . GLU A 1 197 ? 15.31500 -18.91600 0.86700 1.000 70.85649 1613 GLU A C 1
ATOM 1299 O O . GLU A 1 197 ? 16.14300 -18.02400 1.06800 1.000 73.76297 1613 GLU A O 1
AT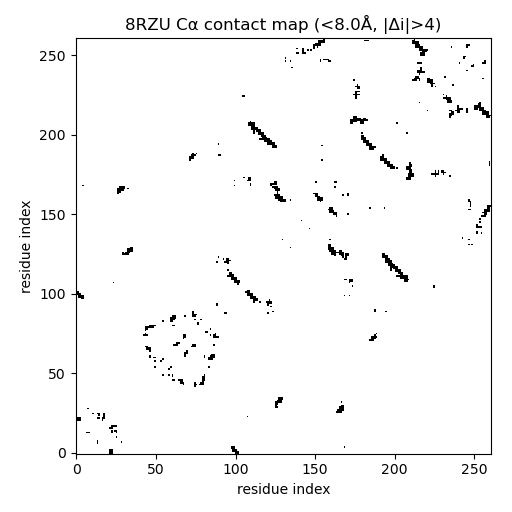OM 1305 N N . ILE A 1 198 ? 14.22500 -18.73700 0.14000 1.000 62.82646 1614 ILE A N 1
ATOM 1306 C CA . ILE A 1 198 ? 13.90300 -17.45100 -0.46900 1.000 57.24224 1614 ILE A CA 1
ATOM 1307 C C . ILE A 1 198 ? 13.39300 -16.47200 0.58200 1.000 55.28401 1614 ILE A C 1
ATOM 1308 O O . ILE A 1 198 ? 12.57700 -16.82200 1.44300 1.000 55.02125 1614 ILE A O 1
ATOM 1313 N N . ILE A 1 199 ? 13.85600 -15.23500 0.50400 1.000 52.22767 1615 ILE A N 1
ATOM 1314 C CA . ILE A 1 199 ? 13.24900 -14.11800 1.21400 1.000 50.03644 1615 ILE A CA 1
ATOM 1315 C C . ILE A 1 199 ? 12.37000 -13.35400 0.23100 1.000 49.79455 1615 ILE A C 1
ATOM 1316 O O . ILE A 1 199 ? 12.86800 -12.66900 -0.66800 1.000 44.59643 1615 ILE A O 1
ATOM 1321 N N . ASP A 1 200 ? 11.06100 -13.42100 0.43400 1.000 46.85142 1616 ASP A N 1
ATOM 1322 C CA . ASP A 1 200 ? 10.08700 -12.76000 -0.42800 1.000 47.11058 1616 ASP A CA 1
ATOM 1323 C C . ASP A 1 200 ? 9.59100 -11.48900 0.26200 1.000 49.01291 1616 ASP A C 1
ATOM 1324 O O . ASP A 1 200 ? 8.91400 -11.55600 1.29600 1.000 50.05602 1616 ASP A O 1
ATOM 1329 N N . ALA A 1 201 ? 9.93100 -10.33000 -0.29800 1.000 46.85626 1617 ALA A N 1
ATOM 1330 C CA . ALA A 1 201 ? 9.51500 -9.05800 0.27300 1.000 47.90445 1617 ALA A CA 1
ATOM 1331 C C . ALA A 1 201 ? 8.38900 -8.42100 -0.52200 1.000 47.09100 1617 ALA A C 1
ATOM 1332 O O . ALA A 1 201 ? 8.18400 -7.21700 -0.42600 1.000 49.79533 1617 ALA A O 1
ATOM 1334 N N . THR A 1 202 ? 7.63600 -9.22100 -1.27300 1.000 47.49141 1618 THR A N 1
ATOM 1335 C CA . THR A 1 202 ? 6.56500 -8.70100 -2.11800 1.000 47.86446 1618 THR A CA 1
ATOM 1336 C C . THR A 1 202 ? 5.41100 -8.15000 -1.28900 1.000 49.54127 1618 THR A C 1
ATOM 1337 O O . THR A 1 202 ? 4.87100 -7.08900 -1.61000 1.000 51.12328 1618 THR A O 1
ATOM 1341 N N . GLN A 1 203 ? 5.00600 -8.85700 -0.22800 1.000 51.27240 1619 GLN A N 1
ATOM 1342 C CA . GLN A 1 203 ? 3.85600 -8.47300 0.59000 1.000 51.89301 1619 GLN A CA 1
ATOM 1343 C C . GLN A 1 203 ? 4.22700 -7.92000 1.95500 1.000 50.11549 1619 GLN A C 1
ATOM 1344 O O . GLN A 1 203 ? 3.51500 -7.06200 2.48600 1.000 52.20699 1619 GLN A O 1
ATOM 1350 N N . LYS A 1 204 ? 5.31300 -8.40200 2.53700 1.000 49.38951 1620 LYS A N 1
ATOM 1351 C CA . LYS A 1 204 ? 5.82400 -7.89700 3.79700 1.000 52.83817 1620 LYS A CA 1
ATOM 1352 C C . LYS A 1 204 ? 7.30800 -7.60800 3.62800 1.000 45.77277 1620 LYS A C 1
ATOM 1353 O O . LYS A 1 204 ? 8.02200 -8.37000 2.96900 1.000 55.08968 1620 LYS A O 1
ATOM 1359 N N . GLY A 1 205 ? 7.76700 -6.49700 4.19100 1.000 44.83426 1621 GLY A N 1
ATOM 1360 C CA . GLY A 1 205 ? 9.17500 -6.16200 4.09700 1.000 42.80970 1621 GLY A CA 1
ATOM 1361 C C . GLY A 1 205 ? 9.42000 -4.79900 4.70100 1.000 45.05689 1621 GLY A C 1
ATOM 1362 O O . GLY A 1 205 ? 8.58200 -4.27500 5.43800 1.000 47.94000 1621 GLY A O 1
ATOM 1363 N N . ASN A 1 206 ? 10.57700 -4.23000 4.38100 1.000 42.21002 1622 ASN A N 1
ATOM 1364 C CA . ASN A 1 206 ? 10.79000 -2.84100 4.75900 1.000 48.08760 1622 ASN A CA 1
ATOM 1365 C C . ASN A 1 206 ? 11.16500 -2.04600 3.50800 1.000 44.90563 1622 ASN A C 1
ATOM 1366 O O . ASN A 1 206 ? 11.03500 -2.54900 2.38400 1.000 41.64587 1622 ASN A O 1
ATOM 1371 N N . CYS A 1 207 ? 11.61900 -0.81200 3.67000 1.000 42.21708 1623 CYS A N 1
ATOM 1372 C CA . CYS A 1 207 ? 11.92600 -0.00900 2.48800 1.000 48.92643 1623 CYS A CA 1
ATOM 1373 C C . CYS A 1 207 ? 13.13600 -0.50100 1.70100 1.000 45.26588 1623 CYS A C 1
ATOM 1374 O O . CYS A 1 207 ? 13.42100 0.05700 0.64400 1.000 40.25137 1623 CYS A O 1
ATOM 1377 N N . SER A 1 208 ? 13.86600 -1.50500 2.17300 1.000 46.48488 1624 SER A N 1
ATOM 1378 C CA . SER A 1 208 ? 14.94300 -2.0290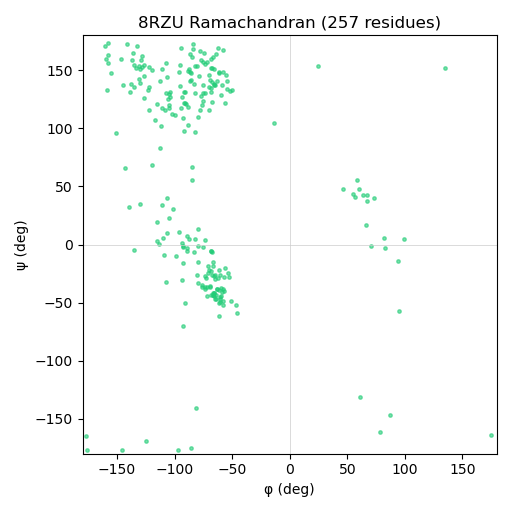0 1.34900 1.000 40.23976 1624 SER A CA 1
ATOM 1379 C C . SER A 1 208 ? 14.41600 -2.71100 0.09200 1.000 44.29986 1624 SER A C 1
ATOM 1380 O O . SER A 1 208 ? 15.19200 -2.95200 -0.83100 1.000 40.92745 1624 SER A O 1
ATOM 1383 N N . ARG A 1 209 ? 13.13100 -3.08100 0.07000 1.000 42.07744 1625 ARG A N 1
ATOM 1384 C CA . ARG A 1 209 ? 12.51600 -3.72400 -1.07400 1.000 42.97579 1625 ARG A CA 1
ATOM 1385 C C . ARG A 1 209 ? 12.42600 -2.77300 -2.25600 1.000 44.68843 1625 ARG A C 1
ATOM 1386 O O . ARG A 1 209 ? 12.03400 -3.19500 -3.34800 1.000 43.49157 1625 ARG A O 1
ATOM 1394 N N . PHE A 1 210 ? 12.77800 -1.50800 -2.05300 1.000 46.25170 1626 PHE A N 1
ATOM 1395 C CA . PHE A 1 210 ? 12.78000 -0.50900 -3.10300 1.000 42.14427 1626 PHE A CA 1
ATOM 1396 C C . PHE A 1 210 ? 14.13800 -0.35300 -3.77100 1.000 43.26870 1626 PHE A C 1
ATOM 1397 O O . PHE A 1 210 ? 14.27400 0.48900 -4.65400 1.000 45.52391 1626 PHE A O 1
ATOM 1405 N N . MET A 1 211 ? 15.14600 -1.12200 -3.37500 1.000 42.20057 1627 MET A N 1
ATOM 1406 C CA . MET A 1 211 ? 16.47300 -0.90000 -3.92000 1.000 46.04084 1627 MET A CA 1
ATOM 1407 C C . MET A 1 211 ? 16.53500 -1.46900 -5.33000 1.000 47.45673 1627 MET A C 1
ATOM 1408 O O . MET A 1 211 ? 16.33800 -2.66900 -5.52900 1.000 37.42514 1627 MET A O 1
ATOM 1413 N N . ASN A 1 212 ? 16.81600 -0.61200 -6.29300 1.000 45.04100 1628 ASN A N 1
ATOM 1414 C CA . ASN A 1 212 ? 16.76700 -0.99200 -7.69600 1.000 43.31014 1628 ASN A CA 1
ATOM 1415 C C . ASN A 1 212 ? 18.10000 -1.59500 -8.13100 1.000 41.10379 1628 ASN A C 1
ATOM 1416 O O . ASN A 1 212 ? 19.11600 -1.48700 -7.43800 1.000 43.78935 1628 ASN A O 1
ATOM 1421 N N . HIS A 1 213 ? 18.07900 -2.26800 -9.27500 1.000 46.54411 1629 HIS A N 1
ATOM 1422 C CA . HIS A 1 213 ? 19.27700 -2.91600 -9.77800 1.000 45.25504 1629 HIS A CA 1
ATOM 1423 C C . HIS A 1 213 ? 20.07800 -1.93900 -10.63500 1.000 46.59765 1629 HIS A C 1
ATOM 1424 O O . HIS A 1 213 ? 19.52000 -1.03500 -11.26200 1.000 43.23803 1629 HIS A O 1
ATOM 1431 N N . SER A 1 214 ? 21.39900 -2.11500 -10.63700 1.000 47.12380 1630 SER A N 1
ATOM 1432 C CA . SER A 1 214 ? 22.27700 -1.38400 -11.53200 1.000 49.65593 1630 SER A CA 1
ATOM 1433 C C . SER A 1 214 ? 23.41500 -2.30400 -11.93600 1.000 52.62320 1630 SER A C 1
ATOM 1434 O O . SER A 1 214 ? 23.94400 -3.05700 -11.10800 1.000 46.70298 1630 SER A O 1
ATOM 1437 N N . CYS A 1 215 ? 23.75700 -2.26900 -13.23000 1.000 53.11536 1631 CYS A N 1
ATOM 1438 C CA . CYS A 1 215 ? 24.92000 -3.00800 -13.69100 1.000 54.31286 1631 CYS A CA 1
ATOM 1439 C C . CYS A 1 215 ? 26.21800 -2.41400 -13.15500 1.000 55.70724 1631 CYS A C 1
ATOM 1440 O O . CYS A 1 215 ? 27.28600 -3.00500 -13.34400 1.000 57.49278 1631 CYS A O 1
ATOM 1443 N N . GLU A 1 216 ? 26.14400 -1.27900 -12.46300 1.000 55.38578 1632 GLU A N 1
ATOM 1444 C CA . GLU A 1 216 ? 27.32100 -0.57000 -11.96300 1.000 62.24092 1632 GLU A CA 1
ATOM 1445 C C . GLU A 1 216 ? 26.96500 0.00500 -10.59300 1.000 53.73425 1632 GLU A C 1
ATOM 1446 O O . GLU A 1 216 ? 26.91600 1.22400 -10.39700 1.000 58.96779 1632 GLU A O 1
ATOM 1452 N N . PRO A 1 217 ? 26.73100 -0.86000 -9.61100 1.000 53.01048 1633 PRO A N 1
ATOM 1453 C CA . PRO A 1 217 ? 26.04100 -0.45200 -8.38600 1.000 54.83384 1633 PRO A CA 1
ATOM 1454 C C . PRO A 1 217 ? 26.95800 0.18600 -7.34600 1.000 54.72195 1633 PRO A C 1
ATOM 1455 O O . PRO A 1 217 ? 28.18800 0.13000 -7.42400 1.000 57.12165 1633 PRO A O 1
ATOM 1459 N N . ASN A 1 218 ? 26.33000 0.78900 -6.33900 1.000 53.90824 1634 ASN A N 1
ATOM 1460 C CA . ASN A 1 218 ? 27.08800 1.37600 -5.24200 1.000 53.56900 1634 ASN A CA 1
ATOM 1461 C C . ASN A 1 218 ? 26.83500 0.68300 -3.90500 1.000 53.87239 1634 ASN A C 1
ATOM 1462 O O . ASN A 1 218 ? 27.38400 1.12100 -2.89100 1.000 57.29273 1634 ASN A O 1
ATOM 1467 N N . CYS A 1 219 ? 26.03300 -0.38800 -3.88500 1.000 52.07933 1635 CYS A N 1
ATOM 1468 C CA . CYS A 1 219 ? 25.82000 -1.25200 -2.72500 1.000 51.02100 1635 CYS A CA 1
ATOM 1469 C C . CYS A 1 219 ? 26.04400 -2.72300 -3.07700 1.000 49.14926 1635 CYS A C 1
ATOM 1470 O O . CYS A 1 219 ? 26.03700 -3.12600 -4.24700 1.000 52.16535 1635 CYS A O 1
ATOM 1473 N N . GLU A 1 220 ? 26.23600 -3.52700 -2.03000 1.000 50.11409 1636 GLU A N 1
ATOM 1474 C CA . G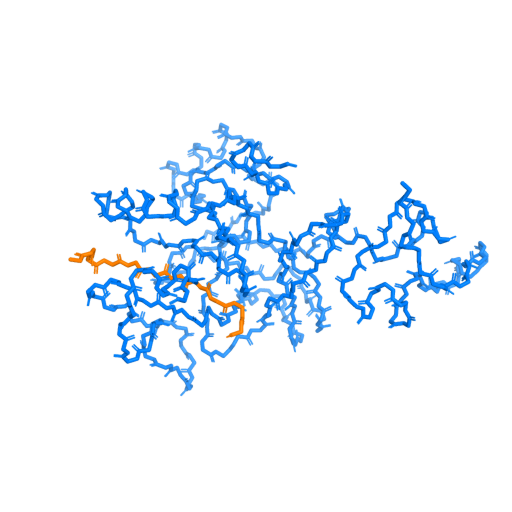LU A 1 220 ? 26.32400 -4.97900 -2.13300 1.000 48.20246 1636 GLU A CA 1
ATOM 1475 C C . GLU A 1 220 ? 25.48400 -5.61000 -1.02800 1.000 50.11452 1636 GLU A C 1
ATOM 1476 O O . GLU A 1 220 ? 25.25700 -5.00300 0.02500 1.000 48.41444 1636 GLU A O 1
ATOM 1482 N N . THR A 1 221 ? 25.02000 -6.83100 -1.26000 1.000 46.73005 1637 THR A N 1
ATOM 1483 C CA . THR A 1 221 ? 24.46200 -7.57700 -0.14600 1.000 47.64095 1637 THR A CA 1
ATOM 1484 C C . THR A 1 221 ? 25.58600 -8.18500 0.66300 1.000 49.60132 1637 THR A C 1
ATOM 1485 O O . THR A 1 221 ? 26.67000 -8.47300 0.14400 1.000 52.63423 1637 THR A O 1
ATOM 1489 N N . GLN A 1 222 ? 25.29700 -8.41100 1.93900 1.000 48.61427 1638 GLN A N 1
ATOM 1490 C CA . GLN A 1 222 ? 26.25300 -9.10000 2.83500 1.000 50.44599 1638 GLN A CA 1
ATOM 1491 C C . GLN A 1 222 ? 25.40900 -10.04700 3.69000 1.000 48.61775 1638 GLN A C 1
ATOM 1492 O O . GLN A 1 222 ? 24.36800 -9.60900 4.19300 1.000 48.31616 1638 GLN A O 1
ATOM 1498 N N . LYS A 1 223 ? 25.81200 -11.30900 3.79500 1.000 50.11853 1639 LYS A N 1
ATOM 1499 C CA . LYS A 1 223 ? 25.02100 -12.31200 4.54700 1.000 49.49192 1639 LYS A CA 1
ATOM 1500 C C . LYS A 1 223 ? 25.51900 -12.37100 5.99000 1.000 52.91860 1639 LYS A C 1
ATOM 1501 O O . LYS A 1 223 ? 26.60200 -12.91400 6.21900 1.000 53.95292 1639 LYS A O 1
ATOM 1507 N N . TRP A 1 224 ? 24.72100 -11.86600 6.92300 1.000 50.08302 1640 TRP A N 1
ATOM 1508 C CA . TRP A 1 224 ? 25.15100 -11.80200 8.33700 1.000 51.23145 1640 TRP A CA 1
ATOM 1509 C C . TRP A 1 224 ? 24.34200 -12.77500 9.18000 1.000 53.38514 1640 TRP A C 1
ATOM 1510 O O . TRP A 1 224 ? 23.19600 -13.07600 8.81500 1.000 52.27725 1640 TRP A O 1
ATOM 1521 N N . THR A 1 225 ? 24.93200 -13.27700 10.25900 1.000 51.08516 1641 THR A N 1
ATOM 1522 C CA . THR A 1 225 ? 24.19800 -14.11600 11.19200 1.000 55.88348 1641 THR A CA 1
ATOM 1523 C C . THR A 1 225 ? 23.91400 -13.31200 12.45400 1.000 52.04194 1641 THR A C 1
ATOM 1524 O O . THR A 1 225 ? 24.83100 -12.75600 13.07400 1.000 48.95804 1641 THR A O 1
ATOM 1528 N N . VAL A 1 226 ? 22.64100 -13.24500 12.81900 1.000 56.87010 1642 VAL A N 1
ATOM 1529 C CA . VAL A 1 226 ? 22.20100 -12.60800 14.04200 1.000 59.19303 1642 VAL A CA 1
ATOM 1530 C C . VAL A 1 226 ? 21.44000 -13.65500 14.84300 1.000 66.11803 1642 VAL A C 1
ATOM 1531 O O . VAL A 1 226 ? 20.38600 -14.13300 14.40300 1.000 69.01766 1642 VAL A O 1
ATOM 1535 N N . ASN A 1 227 ? 21.98000 -14.01000 16.01100 1.000 62.90920 1643 ASN A N 1
ATOM 1536 C CA . ASN A 1 227 ? 21.38500 -14.99200 16.92000 1.000 72.27298 1643 ASN A CA 1
ATOM 1537 C C . ASN A 1 227 ? 21.12000 -16.33200 16.23300 1.000 75.17367 1643 ASN A C 1
ATOM 1538 O O . ASN A 1 227 ? 20.08100 -16.96300 16.43300 1.000 75.27894 1643 ASN A O 1
ATOM 1543 N N . GLY A 1 228 ? 22.08300 -16.78500 15.43800 1.000 69.42034 1644 GLY A N 1
ATOM 1544 C CA . GLY A 1 228 ? 21.97100 -18.05100 14.75400 1.000 69.62300 1644 GLY A CA 1
ATOM 1545 C C . GLY A 1 228 ? 21.19400 -18.02100 13.46200 1.000 67.88008 1644 GLY A C 1
ATOM 1546 O O . GLY A 1 228 ? 21.11900 -19.05200 12.78300 1.000 66.72154 1644 GLY A O 1
ATOM 1547 N N . GLN A 1 229 ? 20.63300 -16.87700 13.08700 1.000 65.22040 1645 GLN A N 1
ATOM 1548 C CA . GLN A 1 229 ? 19.79900 -16.76800 11.90500 1.000 67.41127 1645 GLN A CA 1
ATOM 1549 C C . GLN A 1 229 ? 20.46800 -15.90800 10.84400 1.000 58.49429 1645 GLN A C 1
ATOM 1550 O O . GLN A 1 229 ? 21.08200 -14.87700 11.14300 1.000 53.84081 1645 GLN A O 1
ATOM 1556 N N . LEU A 1 230 ? 20.32200 -16.33200 9.60300 1.000 56.47780 1646 LEU A N 1
ATOM 1557 C CA . LEU A 1 230 ? 20.81700 -15.55300 8.48800 1.000 54.68505 1646 LEU A CA 1
ATOM 1558 C C . LEU A 1 230 ? 19.97500 -14.29800 8.32900 1.000 54.84677 1646 LEU A C 1
ATOM 1559 O O . LEU A 1 230 ? 18.74500 -14.33000 8.43600 1.000 56.98201 1646 LEU A O 1
ATOM 1564 N N . ARG A 1 231 ? 20.65500 -13.17900 8.12400 1.000 51.56373 1647 ARG A N 1
ATOM 1565 C CA . ARG A 1 231 ? 20.01100 -11.93400 7.75200 1.000 55.01680 1647 ARG A CA 1
ATOM 1566 C C . ARG A 1 231 ? 20.86800 -11.28900 6.67400 1.000 49.67164 1647 ARG A C 1
ATOM 1567 O O . ARG A 1 231 ? 22.09900 -11.31600 6.74300 1.000 49.48971 1647 ARG A O 1
ATOM 1575 N N . VAL A 1 232 ? 20.21800 -10.75000 5.66100 1.000 50.32216 1648 VAL A N 1
ATOM 1576 C CA . VAL A 1 232 ? 20.91300 -10.16900 4.52800 1.000 44.22991 1648 VAL A CA 1
ATOM 1577 C C . VAL A 1 232 ? 20.82400 -8.65800 4.64900 1.000 47.34852 1648 VAL A C 1
ATOM 1578 O O . VAL A 1 232 ? 19.73000 -8.11200 4.82700 1.000 47.40114 1648 VAL A O 1
ATOM 1582 N N . GLY A 1 233 ? 21.96600 -7.98300 4.54300 1.000 43.37532 1649 GLY A N 1
ATOM 1583 C CA . GLY A 1 233 ? 22.01100 -6.53400 4.60600 1.000 44.68869 1649 GLY A CA 1
ATOM 1584 C C . GLY A 1 233 ? 22.58300 -5.93100 3.33600 1.000 47.90984 1649 GLY A C 1
ATOM 1585 O O . GLY A 1 233 ? 23.43100 -6.53100 2.66600 1.000 45.37586 1649 GLY A O 1
ATOM 1586 N N . PHE A 1 234 ? 22.12600 -4.72200 3.01900 1.000 46.86455 1650 PHE A N 1
ATOM 1587 C CA . PHE A 1 234 ? 22.73400 -3.89700 1.97900 1.000 47.57787 1650 PHE A CA 1
ATOM 1588 C C . PHE A 1 234 ? 23.78900 -2.98200 2.59600 1.000 50.79478 1650 PHE A C 1
ATOM 1589 O O . PHE A 1 234 ? 23.51800 -2.29500 3.58900 1.000 49.76803 1650 PHE A O 1
ATOM 1597 N N . PHE A 1 235 ? 24.97500 -2.95500 2.00200 1.000 49.27499 1651 PHE A N 1
ATOM 1598 C CA . PHE A 1 235 ? 26.08300 -2.13700 2.47700 1.000 49.15790 1651 PHE A CA 1
ATOM 1599 C C . PHE A 1 235 ? 26.65700 -1.36400 1.30300 1.000 54.02101 1651 PHE A C 1
ATOM 1600 O O . PHE A 1 235 ? 26.76000 -1.91000 0.20400 1.000 51.42612 1651 PHE A O 1
ATOM 1608 N N . THR A 1 236 ? 27.06500 -0.11600 1.53000 1.000 54.81614 1652 THR A N 1
ATOM 1609 C CA . THR A 1 236 ? 27.68800 0.63200 0.44800 1.000 54.28439 1652 THR A CA 1
ATOM 1610 C C . THR A 1 236 ? 29.04100 0.02700 0.11500 1.000 60.42932 1652 THR A C 1
ATOM 1611 O O . THR A 1 236 ? 29.69300 -0.58800 0.96500 1.000 58.17918 1652 THR A O 1
ATOM 1615 N N . THR A 1 237 ? 29.45300 0.19000 -1.14600 1.000 58.09212 1653 THR A N 1
ATOM 1616 C CA . THR A 1 237 ? 30.76700 -0.23900 -1.60300 1.000 58.25729 1653 THR A CA 1
ATOM 1617 C C . THR A 1 237 ? 31.64600 0.93200 -2.00200 1.000 61.13992 1653 THR A C 1
ATOM 1618 O O . THR A 1 237 ? 32.78900 0.72300 -2.42600 1.000 63.19538 1653 THR A O 1
ATOM 1622 N N . LYS A 1 238 ? 31.13800 2.15300 -1.87500 1.000 57.83619 1654 LYS A N 1
ATOM 1623 C CA . LYS A 1 238 ? 31.86600 3.37600 -2.17800 1.000 63.83344 1654 LYS A CA 1
ATOM 1624 C C . LYS A 1 238 ? 31.15200 4.50400 -1.45200 1.000 68.93964 1654 LYS A C 1
ATOM 1625 O O . LYS A 1 238 ? 30.05500 4.31600 -0.91500 1.000 67.89702 1654 LYS A O 1
ATOM 1631 N N . LEU A 1 239 ? 31.77200 5.68800 -1.44200 1.000 71.12314 1655 LEU A N 1
ATOM 1632 C CA . LEU A 1 239 ? 31.09500 6.84000 -0.85700 1.000 69.82726 1655 LEU A CA 1
ATOM 1633 C C . LEU A 1 239 ? 29.94200 7.23100 -1.76100 1.000 66.86434 1655 LEU A C 1
ATOM 1634 O O . LEU A 1 239 ? 30.15000 7.62700 -2.91000 1.000 69.61669 1655 LEU A O 1
ATOM 1639 N N . VAL A 1 240 ? 28.72500 7.10600 -1.25300 1.000 69.10936 1656 VAL A N 1
ATOM 1640 C CA . VAL A 1 240 ? 27.52500 7.49500 -1.97700 1.000 67.60683 1656 VAL A CA 1
ATOM 1641 C C . VAL A 1 240 ? 27.18000 8.92900 -1.56400 1.000 67.78519 1656 VAL A C 1
ATOM 1642 O O . VAL A 1 240 ? 26.91300 9.16200 -0.38000 1.000 68.24272 1656 VAL A O 1
ATOM 1646 N N . PRO A 1 241 ? 27.19800 9.88500 -2.48000 1.000 70.10547 1657 PRO A N 1
ATOM 1647 C CA . PRO A 1 241 ? 26.87800 11.26000 -2.09700 1.000 71.87236 1657 PRO A CA 1
ATOM 1648 C C . PRO A 1 241 ? 25.39000 11.42500 -1.85300 1.000 74.76309 1657 PRO A C 1
ATOM 1649 O O . PRO A 1 241 ? 24.55500 10.68900 -2.37900 1.000 70.87116 1657 PRO A O 1
ATOM 1653 N N . SER A 1 242 ? 25.07500 12.42200 -1.03200 1.000 78.97149 1658 SER A N 1
ATOM 1654 C CA . SER A 1 242 ? 23.68900 12.74000 -0.72400 1.000 79.41628 1658 SER A CA 1
ATOM 1655 C C . SER A 1 242 ? 22.89500 12.96700 -2.00300 1.000 75.32981 1658 SER A C 1
ATOM 1656 O O . SER A 1 242 ? 23.35200 13.65800 -2.91600 1.000 86.45660 1658 SER A O 1
ATOM 1659 N N . GLY A 1 243 ? 21.70800 12.36900 -2.07000 1.000 68.88983 1659 GLY A N 1
ATOM 1660 C CA . GLY A 1 243 ? 20.83700 12.51900 -3.21400 1.000 70.43544 1659 GLY A CA 1
ATOM 1661 C C . GLY A 1 243 ? 20.96200 11.44100 -4.26900 1.000 64.60163 1659 GLY A C 1
ATOM 1662 O O . GLY A 1 243 ? 20.08300 11.34500 -5.13400 1.000 67.27262 1659 GLY A O 1
ATOM 1663 N N . SER A 1 244 ? 22.01300 10.62100 -4.22400 1.000 60.71568 1660 SER A N 1
ATOM 1664 C CA . SER A 1 244 ? 22.20100 9.57100 -5.22000 1.000 63.62149 1660 SER A CA 1
ATOM 1665 C C . SER A 1 244 ? 21.32800 8.36400 -4.92700 1.000 59.84867 1660 SER A C 1
ATOM 1666 O O . SER A 1 244 ? 21.10000 8.00200 -3.76500 1.000 54.50193 1660 SER A O 1
ATOM 1669 N N . GLU A 1 245 ? 20.86100 7.72700 -5.99600 1.000 54.35083 1661 GLU A N 1
ATOM 1670 C CA . GLU A 1 245 ? 20.11300 6.48900 -5.86000 1.000 51.25995 1661 GLU A CA 1
ATOM 1671 C C . GLU A 1 245 ? 21.01800 5.37700 -5.35400 1.000 50.38549 1661 GLU A C 1
ATOM 1672 O O . GLU A 1 245 ? 22.18300 5.27200 -5.74300 1.000 51.51235 1661 GLU A O 1
ATOM 1678 N N . LEU A 1 246 ? 20.48800 4.55900 -4.45800 1.000 49.36285 1662 LEU A N 1
ATOM 1679 C CA . LEU A 1 246 ? 21.19000 3.38300 -3.97400 1.000 50.93330 1662 LEU A CA 1
ATOM 1680 C C . LEU A 1 246 ? 20.73600 2.17700 -4.78500 1.000 47.24749 1662 LEU A C 1
ATOM 1681 O O . LEU A 1 246 ? 19.54300 2.01600 -5.05500 1.000 47.69405 1662 LEU A O 1
ATOM 1686 N N . THR A 1 247 ? 21.69800 1.34300 -5.18200 1.000 45.33999 1663 THR A N 1
ATOM 1687 C CA . THR A 1 247 ? 21.45300 0.23300 -6.08900 1.000 47.39078 1663 THR A CA 1
ATOM 1688 C C . THR A 1 247 ? 22.37000 -0.92200 -5.73000 1.000 47.65715 1663 THR A C 1
ATOM 1689 O O . THR A 1 247 ? 23.42400 -0.73200 -5.11700 1.000 48.76750 1663 THR A O 1
ATOM 1693 N N . PHE A 1 248 ? 21.99300 -2.12100 -6.16200 1.000 44.16547 1664 PHE A N 1
ATOM 1694 C CA . PHE A 1 248 ? 22.91900 -3.24200 -6.11200 1.000 45.78235 1664 PHE A CA 1
ATOM 1695 C C . PHE A 1 248 ? 22.73700 -4.08600 -7.36600 1.000 47.41771 1664 PHE A C 1
ATOM 1696 O O . PHE A 1 248 ? 21.85800 -3.83300 -8.19300 1.000 45.91226 1664 PHE A O 1
ATOM 1704 N N . ASP A 1 249 ? 23.63200 -5.05400 -7.53300 1.000 48.39998 1665 ASP A N 1
ATOM 1705 C CA . ASP A 1 249 ? 23.59900 -5.96800 -8.67000 1.000 46.09104 1665 ASP A CA 1
ATOM 1706 C C . ASP A 1 249 ? 22.72100 -7.15100 -8.28300 1.000 43.93734 1665 ASP A C 1
ATOM 1707 O O . ASP A 1 249 ? 23.14900 -8.03900 -7.55200 1.000 49.82342 1665 ASP A O 1
ATOM 1712 N N . TYR A 1 250 ? 21.48400 -7.16300 -8.78300 1.000 45.96476 1666 TYR A N 1
ATOM 1713 C CA . TYR A 1 250 ? 20.57000 -8.26100 -8.49600 1.000 47.16424 1666 TYR A CA 1
ATOM 1714 C C . TYR A 1 250 ? 21.17300 -9.62500 -8.80200 1.000 48.71256 1666 TYR A C 1
ATOM 1715 O O . TYR A 1 250 ? 20.77100 -10.62500 -8.19400 1.000 44.70166 1666 TYR A O 1
ATOM 1724 N N . GLN A 1 251 ? 22.10500 -9.69900 -9.75800 1.000 53.48440 1667 GLN A N 1
ATOM 1725 C CA . GLN A 1 251 ? 22.49900 -10.98200 -10.33500 1.000 51.43638 1667 GLN A CA 1
ATOM 1726 C C . GLN A 1 251 ? 21.23800 -11.77700 -10.66100 1.000 49.99330 1667 GLN A C 1
ATOM 1727 O O . GLN A 1 251 ? 21.07700 -12.93800 -10.29100 1.000 47.16122 1667 GLN A O 1
ATOM 1733 N N . PHE A 1 252 ? 20.31100 -11.09600 -11.31300 1.000 44.89399 1668 PHE A N 1
ATOM 1734 C CA . PHE A 1 252 ? 18.95100 -11.58700 -11.47700 1.000 51.22053 1668 PHE A CA 1
ATOM 1735 C C . PHE A 1 252 ? 18.90800 -12.85500 -12.32900 1.000 52.43897 1668 PHE A C 1
ATOM 1736 O O . PHE A 1 252 ? 19.59800 -12.96600 -13.34900 1.000 51.03004 1668 PHE A O 1
ATOM 1744 N N . GLN A 1 253 ? 18.09000 -13.81700 -11.89500 1.000 52.60347 1669 GLN A N 1
ATOM 1745 C CA . GLN A 1 253 ? 17.87200 -15.08100 -12.58900 1.000 55.50685 1669 GLN A CA 1
ATOM 1746 C C . GLN A 1 253 ? 16.43900 -15.08400 -13.10700 1.000 50.61793 1669 GLN A C 1
ATOM 1747 O O . GLN A 1 253 ? 15.50200 -15.31200 -12.34300 1.000 48.19701 1669 GLN A O 1
ATOM 1753 N N . ARG A 1 254 ? 16.26500 -14.83000 -14.40100 1.000 50.15840 1670 ARG A N 1
ATOM 1754 C CA . ARG A 1 254 ? 14.92500 -14.76100 -14.96500 1.000 48.90218 1670 ARG A CA 1
ATOM 1755 C C . ARG A 1 254 ? 14.41400 -16.16800 -15.26300 1.000 55.81611 1670 ARG A C 1
ATOM 1756 O O . ARG A 1 254 ? 15.12300 -16.98100 -15.86500 1.000 53.66088 1670 ARG A O 1
ATOM 1764 N N . TYR A 1 255 ? 13.19100 -16.46400 -14.81300 1.000 52.15572 1671 TYR A N 1
ATOM 1765 C CA . TYR A 1 255 ? 12.44700 -17.60800 -15.32800 1.000 52.99811 1671 TYR A CA 1
ATOM 1766 C C . TYR A 1 255 ? 11.26600 -17.19400 -16.19200 1.000 57.29693 1671 TYR A C 1
ATOM 1767 O O . TYR A 1 255 ? 10.65400 -18.05900 -16.81800 1.000 57.62761 1671 TYR A O 1
ATOM 1776 N N . GLY A 1 256 ? 10.92000 -15.90700 -16.23500 1.000 52.08137 1672 GLY A N 1
ATOM 1777 C CA . GLY A 1 256 ? 9.85800 -15.46900 -17.12200 1.000 55.58877 1672 GLY A CA 1
ATOM 1778 C C . GLY A 1 256 ? 10.24600 -15.60800 -18.58400 1.000 53.46317 1672 GLY A C 1
ATOM 1779 O O . GLY A 1 256 ? 11.42000 -15.55600 -18.94700 1.000 50.93141 1672 GLY A O 1
ATOM 1780 N N . LYS A 1 257 ? 9.23200 -15.80400 -19.43700 1.000 59.75344 1673 LYS A N 1
ATOM 1781 C CA . LYS A 1 257 ? 9.45900 -15.85000 -20.88400 1.000 62.43505 1673 LYS A CA 1
ATOM 1782 C C . LYS A 1 257 ? 10.03300 -14.53400 -21.41500 1.000 66.33576 1673 LYS A C 1
ATOM 1783 O O . LYS A 1 257 ? 10.91000 -14.54200 -22.28600 1.000 65.56462 1673 LYS A O 1
ATOM 1789 N N . GLU A 1 258 ? 9.56000 -13.39200 -20.89600 1.000 64.68961 1674 GLU A N 1
ATOM 1790 C CA . GLU A 1 258 ? 9.87300 -12.07300 -21.44400 1.000 63.44403 1674 GLU A CA 1
ATOM 1791 C C . GLU A 1 258 ? 10.87500 -11.34800 -20.56000 1.000 61.65384 1674 GLU A C 1
ATOM 1792 O O . GLU A 1 258 ? 10.59000 -11.07200 -19.38700 1.000 54.47709 1674 GLU A O 1
ATOM 1798 N N . ALA A 1 259 ? 12.02800 -11.00800 -21.13000 1.000 58.44386 1675 ALA A N 1
ATOM 1799 C CA . ALA A 1 259 ? 13.06600 -10.35000 -20.35000 1.000 55.13585 1675 ALA A CA 1
ATOM 1800 C C . ALA A 1 259 ? 12.71600 -8.89300 -20.10200 1.000 54.30901 1675 ALA A C 1
ATOM 1801 O O . ALA A 1 259 ? 11.93000 -8.28000 -20.83100 1.000 51.76429 1675 ALA A O 1
ATOM 1803 N N . GLN A 1 260 ? 13.30900 -8.34500 -19.04500 1.000 52.47092 1676 GLN A N 1
ATOM 1804 C CA . GLN A 1 260 ? 13.10900 -6.95800 -18.64800 1.000 49.20845 1676 GLN A CA 1
ATOM 1805 C C . GLN A 1 260 ? 14.35100 -6.15500 -19.02000 1.000 50.74922 1676 GLN A C 1
ATOM 1806 O O . GLN A 1 260 ? 15.44100 -6.43600 -18.51200 1.000 49.27910 1676 GLN A O 1
ATOM 1812 N N . LYS A 1 261 ? 14.18900 -5.16900 -19.90500 1.000 42.92760 1677 LYS A N 1
ATOM 1813 C CA . LYS A 1 261 ? 15.30300 -4.30500 -20.26800 1.000 47.67238 1677 LYS A CA 1
ATOM 1814 C C . LYS A 1 261 ? 15.77400 -3.51900 -19.05700 1.000 50.72258 1677 LYS A C 1
ATOM 1815 O O . LYS A 1 261 ? 14.96800 -3.02300 -18.26000 1.000 43.26594 1677 LYS A O 1
ATOM 1821 N N . CYS A 1 262 ? 17.08600 -3.36800 -18.93200 1.000 49.41211 1678 CYS A N 1
ATOM 1822 C CA . CYS A 1 262 ? 17.66400 -2.70500 -17.76700 1.000 46.67675 1678 CYS A CA 1
ATOM 1823 C C . CYS A 1 262 ? 17.83900 -1.21100 -18.03000 1.000 48.25596 1678 CYS A C 1
ATOM 1824 O O . CYS A 1 262 ? 18.54100 -0.82400 -18.97000 1.000 49.48389 1678 CYS A O 1
ATOM 1827 N N . PHE A 1 263 ? 17.22200 -0.36700 -17.19500 1.000 47.41723 1679 PHE A N 1
ATOM 1828 C CA . PHE A 1 263 ? 17.36700 1.07800 -17.34600 1.000 45.71971 1679 PHE A CA 1
ATOM 1829 C C . PHE A 1 263 ? 18.36100 1.67100 -16.35200 1.000 48.68727 1679 PHE A C 1
ATOM 1830 O O . PHE A 1 263 ? 18.21500 2.83500 -15.96400 1.000 47.93356 1679 PHE A O 1
ATOM 1838 N N . CYS A 1 264 ? 19.38400 0.90800 -15.94100 1.000 50.16678 1680 CYS A N 1
ATOM 1839 C CA . CYS A 1 264 ? 20.32500 1.45100 -14.95900 1.000 49.13970 1680 CYS A CA 1
ATOM 1840 C C . CYS A 1 264 ? 21.11200 2.61100 -15.54600 1.000 53.84745 1680 CYS A C 1
ATOM 1841 O O . CYS A 1 264 ? 21.55600 3.49400 -14.80900 1.000 49.75584 1680 CYS A O 1
ATOM 1844 N N . GLY A 1 265 ? 21.29100 2.62800 -16.86200 1.000 56.78750 1681 GLY A N 1
ATOM 1845 C CA . GLY A 1 265 ? 21.96300 3.73200 -17.50300 1.000 56.13873 1681 GLY A CA 1
ATOM 1846 C C . GLY A 1 265 ? 23.46300 3.64800 -17.45600 1.000 58.55929 1681 GLY A C 1
ATOM 1847 O O . GLY A 1 265 ? 24.13700 4.59500 -17.87800 1.000 63.90799 1681 GLY A O 1
ATOM 1848 N N . SER A 1 266 ? 24.00700 2.54400 -16.95600 1.000 58.67226 1682 SER A N 1
ATOM 1849 C CA . SER A 1 266 ? 25.45100 2.38500 -16.91300 1.000 64.58604 1682 SER A CA 1
ATOM 1850 C C . SER A 1 266 ? 26.00700 2.21700 -18.32200 1.000 65.79201 1682 SER A C 1
ATOM 1851 O O . SER A 1 266 ? 25.38700 1.58300 -19.18100 1.000 63.36087 1682 SER A O 1
ATOM 1854 N N . ALA A 1 267 ? 27.17400 2.81400 -18.56800 1.000 68.56142 1683 ALA A N 1
ATOM 1855 C CA . ALA A 1 267 ? 27.83500 2.64000 -19.85400 1.000 68.97297 1683 ALA A CA 1
ATOM 1856 C C . ALA A 1 267 ? 28.30000 1.20900 -20.06300 1.000 74.62660 1683 ALA A C 1
ATOM 1857 O O . ALA A 1 267 ? 28.61600 0.83600 -21.19800 1.000 76.26725 1683 ALA A O 1
ATOM 1859 N N . ASN A 1 268 ? 28.34000 0.39900 -19.00200 1.000 70.61605 1684 ASN A N 1
ATOM 1860 C CA . ASN A 1 268 ? 28.57800 -1.03500 -19.11500 1.000 74.23924 1684 ASN A CA 1
ATOM 1861 C C . ASN A 1 268 ? 27.32800 -1.84200 -18.77000 1.000 65.19333 1684 ASN A C 1
ATOM 1862 O O . ASN A 1 268 ? 27.42000 -2.93600 -18.20500 1.000 63.84252 1684 ASN A O 1
ATOM 1867 N N . CYS A 1 269 ? 26.15600 -1.30600 -19.09800 1.000 62.66575 1685 CYS A N 1
ATOM 1868 C CA . CYS A 1 269 ? 24.90700 -1.98100 -18.78000 1.000 57.95975 1685 CYS A CA 1
ATOM 1869 C C . CYS A 1 269 ? 24.78300 -3.27700 -19.56400 1.000 59.68431 1685 CYS A C 1
ATOM 1870 O O . CYS A 1 269 ? 25.07800 -3.32900 -20.76100 1.000 60.37479 1685 CYS A O 1
ATOM 1873 N N . ARG A 1 270 ? 24.33000 -4.32600 -18.88400 1.000 63.66965 1686 ARG A N 1
ATOM 1874 C CA . ARG A 1 270 ? 24.23200 -5.64600 -19.49500 1.000 59.13998 1686 ARG A CA 1
ATOM 1875 C C . ARG A 1 270 ? 22.99600 -5.81100 -20.37000 1.000 54.80160 1686 ARG A C 1
ATOM 1876 O O . ARG A 1 270 ? 22.80200 -6.89800 -20.92800 1.000 57.03561 1686 ARG A O 1
ATOM 1884 N N . GLY A 1 271 ? 22.14400 -4.78800 -20.47100 1.000 55.64217 1687 GLY A N 1
ATOM 1885 C CA . GLY A 1 271 ? 20.98100 -4.82500 -21.34700 1.000 58.84310 1687 GLY A CA 1
ATOM 1886 C C . GLY A 1 271 ? 19.65900 -5.24500 -20.72500 1.000 51.75507 1687 GLY A C 1
ATOM 1887 O O . GLY A 1 271 ? 18.66900 -4.51200 -20.80300 1.000 52.71571 1687 GLY A O 1
ATOM 1888 N N . TYR A 1 272 ? 19.61500 -6.43400 -20.13200 1.000 47.90982 1688 TYR A N 1
ATOM 1889 C CA . TYR A 1 272 ? 18.41000 -6.94700 -19.49500 1.000 50.66633 1688 TYR A CA 1
ATOM 1890 C C . TYR A 1 272 ? 18.74200 -7.35700 -18.06400 1.000 53.27639 1688 TYR A C 1
ATOM 1891 O O . TYR A 1 272 ? 19.89000 -7.67300 -17.75300 1.000 50.73797 1688 TYR A O 1
ATOM 1900 N N . LEU A 1 273 ? 17.73400 -7.34900 -17.18900 1.000 52.80962 1689 LEU A N 1
ATOM 1901 C CA . LEU A 1 273 ? 17.98500 -7.67600 -15.78000 1.000 48.64786 1689 LEU A CA 1
ATOM 1902 C C . LEU A 1 273 ? 18.58400 -9.06100 -15.63400 1.000 51.80430 1689 LEU A C 1
ATOM 1903 O O . LEU A 1 273 ? 19.50500 -9.26700 -14.83100 1.000 51.63423 1689 LEU A O 1
ATOM 1908 N N . GLY A 1 274 ? 18.08100 -10.01800 -16.41200 1.000 51.34203 1690 GLY A N 1
ATOM 1909 C CA . GLY A 1 274 ? 18.43900 -11.40800 -16.27200 1.000 55.25490 1690 GLY A CA 1
ATOM 1910 C C . GLY A 1 274 ? 19.57500 -11.90700 -17.12500 1.000 55.03416 1690 GLY A C 1
ATOM 1911 O O . GLY A 1 274 ? 19.95300 -13.07700 -17.00100 1.000 59.10858 1690 GLY A O 1
ATOM 1912 N N . GLY A 1 275 ? 20.14800 -11.07500 -17.97900 1.000 56.37784 1691 GLY A N 1
ATOM 1913 C CA . GLY A 1 275 ? 21.14600 -11.56600 -18.90900 1.000 70.09944 1691 GLY A CA 1
ATOM 1914 C C . GLY A 1 275 ? 20.52900 -12.29200 -20.09200 1.000 74.58438 1691 GLY A C 1
ATOM 1915 O O . GLY A 1 275 ? 19.33800 -12.17500 -20.39200 1.000 72.56546 1691 GLY A O 1
ATOM 1916 N N . GLU A 1 276 ? 21.36900 -13.08200 -20.76200 1.000 82.58155 1692 GLU A N 1
ATOM 1917 C CA . GLU A 1 276 ? 20.98800 -13.61700 -22.06800 1.000 87.88730 1692 GLU A CA 1
ATOM 1918 C C . GLU A 1 276 ? 20.07600 -14.83500 -21.97500 1.000 85.52582 1692 GLU A C 1
ATOM 1919 O O . GLU A 1 276 ? 19.30900 -15.09100 -22.90800 1.000 86.43768 1692 GLU A O 1
ATOM 1925 N N . ASN A 1 277 ? 20.13200 -15.59700 -20.88800 1.000 83.07337 1693 ASN A N 1
ATOM 1926 C CA . ASN A 1 277 ? 19.48100 -16.89800 -20.87900 1.000 81.38904 1693 ASN A CA 1
ATOM 1927 C C . ASN A 1 277 ? 18.53300 -17.05100 -19.69800 1.000 76.61477 1693 ASN A C 1
ATOM 1928 O O . ASN A 1 277 ? 18.77800 -16.52900 -18.60600 1.000 73.64085 1693 ASN A O 1
ATOM 1933 N N . ARG A 1 278 ? 17.43600 -17.75800 -19.95400 1.000 70.37473 1694 ARG A N 1
ATOM 1934 C CA . ARG A 1 278 ? 16.39800 -18.03400 -18.97700 1.000 67.19991 1694 ARG A CA 1
ATOM 1935 C C . ARG A 1 278 ? 16.75400 -19.28600 -18.18800 1.000 65.47889 1694 ARG A C 1
ATOM 1936 O O . ARG A 1 278 ? 17.27400 -20.25300 -18.74800 1.000 70.00199 1694 ARG A O 1
ATOM 1944 N N . VAL A 1 279 ? 16.47200 -19.27000 -16.88400 1.000 59.58232 1695 VAL A N 1
ATOM 1945 C CA . VAL A 1 279 ? 16.67400 -20.44500 -16.03600 1.000 56.41496 1695 VAL A CA 1
ATOM 1946 C C . VAL A 1 279 ? 15.32000 -21.05300 -15.67600 1.000 58.67061 1695 VAL A C 1
ATOM 1947 O O . VAL A 1 279 ? 14.28100 -20.38100 -15.71100 1.000 58.43803 1695 VAL A O 1
ATOM 1951 N N . SER A 1 280 ? 15.32800 -22.34400 -15.35100 1.000 54.48102 1696 SER A N 1
ATOM 1952 C CA . SER A 1 280 ? 14.11700 -22.98400 -14.86600 1.000 59.44650 1696 SER A CA 1
ATOM 1953 C C . SER A 1 280 ? 13.66800 -22.34300 -13.54800 1.000 62.42136 1696 SER A C 1
ATOM 1954 O O . SER A 1 280 ? 14.37700 -21.54600 -12.93700 1.000 60.10086 1696 SER A O 1
ATOM 1957 N N . ILE A 1 281 ? 12.45300 -22.69800 -13.12500 1.000 61.52203 1697 ILE A N 1
ATOM 1958 C CA . ILE A 1 281 ? 11.88700 -22.14900 -11.89500 1.000 66.98584 1697 ILE A CA 1
ATOM 1959 C C . ILE A 1 281 ? 12.59000 -22.73800 -10.67800 1.000 67.73477 1697 ILE A C 1
ATOM 1960 O O . ILE A 1 281 ? 12.81500 -22.05200 -9.67600 1.000 66.18635 1697 ILE A O 1
ATOM 1965 N N . ARG A 1 282 ? 12.95300 -24.01500 -10.74500 1.000 68.14381 1698 ARG A N 1
ATOM 1966 C CA . ARG A 1 282 ? 13.59700 -24.64000 -9.60200 1.000 72.69071 1698 ARG A CA 1
ATOM 1967 C C . ARG A 1 282 ? 15.03300 -24.15300 -9.44200 1.000 73.03657 1698 ARG A C 1
ATOM 1968 O O . ARG A 1 282 ? 15.50100 -23.95900 -8.31500 1.000 76.09904 1698 ARG A O 1
ATOM 1976 N N . ALA A 1 283 ? 15.74600 -23.92500 -10.55200 1.000 69.62300 1699 ALA A N 1
ATOM 1977 C CA . ALA A 1 283 ? 17.09900 -23.38400 -10.44600 1.000 69.65325 1699 ALA A CA 1
ATOM 1978 C C . ALA A 1 283 ? 17.07500 -21.94100 -9.97000 1.000 67.56519 1699 ALA A C 1
ATOM 1979 O O . ALA A 1 283 ? 17.96000 -21.50900 -9.22400 1.000 65.51593 1699 ALA A O 1
ATOM 1981 N N . ALA A 1 284 ? 16.07600 -21.17500 -10.39900 1.000 65.35405 1700 ALA A N 1
ATOM 1982 C CA . ALA A 1 284 ? 15.93500 -19.81800 -9.89200 1.000 66.85193 1700 ALA A CA 1
ATOM 1983 C C . ALA A 1 28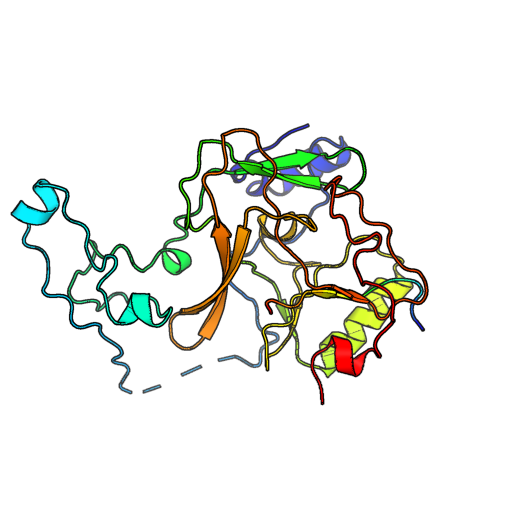4 ? 15.76000 -19.82200 -8.38200 1.000 64.99895 1700 ALA A C 1
ATOM 1984 O O . ALA A 1 284 ? 16.38900 -19.02700 -7.66700 1.000 65.77673 1700 ALA A O 1
ATOM 1986 N N . GLY A 1 285 ? 14.92300 -20.72700 -7.87700 1.000 66.09310 1701 GLY A N 1
ATOM 1987 C CA . GLY A 1 285 ? 14.69300 -20.91600 -6.46400 1.000 66.18941 1701 GLY A CA 1
ATOM 1988 C C . GLY A 1 285 ? 15.81500 -21.59700 -5.71700 1.000 75.77900 1701 GLY A C 1
ATOM 1989 O O . GLY A 1 285 ? 15.66800 -21.87800 -4.52500 1.000 77.26076 1701 GLY A O 1
ATOM 1990 N N . GLY A 1 286 ? 16.93000 -21.88200 -6.38300 1.000 78.66356 1702 GLY A N 1
ATOM 1991 C CA . GLY A 1 286 ? 18.09900 -22.43000 -5.72000 1.000 78.72856 1702 GLY A CA 1
ATOM 1992 C C . GLY A 1 286 ? 17.97400 -23.87600 -5.30600 1.000 87.68157 1702 GLY A C 1
ATOM 1993 O O . GLY A 1 286 ? 18.42800 -24.24200 -4.21500 1.000 94.64442 1702 GLY A O 1
ATOM 1994 N N . LYS A 1 287 ? 17.36400 -24.70900 -6.14500 1.000 87.90898 1703 LYS A N 1
ATOM 1995 C CA . LYS A 1 287 ? 17.26000 -26.14200 -5.90000 1.000 94.09070 1703 LYS A CA 1
ATOM 1996 C C . LYS A 1 287 ? 18.05100 -26.87100 -6.97700 1.000 101.21866 1703 LYS A C 1
ATOM 1997 O O . LYS A 1 287 ? 17.76600 -26.71700 -8.16900 1.000 98.96896 1703 LYS A O 1
ATOM 2003 N N . MET A 1 288 ? 19.04000 -27.65800 -6.55300 1.000 109.15540 1704 MET A N 1
ATOM 2004 C CA . MET A 1 288 ? 19.93900 -28.35500 -7.47500 1.000 112.08107 1704 MET A CA 1
ATOM 2005 C C . MET A 1 288 ? 19.44300 -29.76300 -7.79800 1.000 112.67736 1704 MET A C 1
ATOM 2006 O O . MET A 1 288 ? 19.36100 -30.15200 -8.96200 1.000 116.28004 1704 MET A O 1
ATOM 2011 N N . ALA B 2 1 ? 5.08000 -21.41600 -19.19000 1.000 102.13742 29 ALA B N 1
ATOM 2012 C CA . ALA B 2 1 ? 5.90000 -20.60900 -18.29400 1.000 92.62313 29 ALA B CA 1
ATOM 2013 C C . ALA B 2 1 ? 5.20800 -19.30100 -17.92900 1.000 89.20166 29 ALA B C 1
ATOM 2014 O O . ALA B 2 1 ? 4.36300 -18.81000 -18.68000 1.000 100.75305 29 ALA B O 1
ATOM 2016 N N . PRO B 2 2 ? 5.55100 -18.74200 -16.76900 1.000 81.23187 30 PRO B N 1
ATOM 2017 C CA . PRO B 2 2 ? 5.09900 -17.38200 -16.45600 1.000 75.50235 30 PRO B CA 1
ATOM 2018 C C . PRO B 2 2 ? 5.63600 -16.38000 -17.47300 1.000 67.38842 30 PRO B C 1
ATOM 2019 O O . PRO B 2 2 ? 6.72100 -16.54900 -18.03300 1.000 61.89501 30 PRO B O 1
ATOM 2023 N N . SER B 2 3 ? 4.85200 -15.32500 -17.71000 1.000 67.92044 31 SER B N 1
ATOM 2024 C CA . SER B 2 3 ? 5.25600 -14.29100 -18.65800 1.000 65.94626 31 SER B CA 1
ATOM 2025 C C . SER B 2 3 ? 6.51000 -13.55800 -18.18300 1.000 64.25971 31 SER B C 1
ATOM 2026 O O . SER B 2 3 ? 7.45500 -13.36000 -18.95300 1.000 62.04841 31 SER B O 1
ATOM 2029 N N . THR B 2 4 ? 6.53800 -13.14400 -16.91300 1.000 60.81751 32 THR B N 1
ATOM 2030 C CA . THR B 2 4 ? 7.69700 -12.48600 -16.31500 1.000 59.27403 32 THR B CA 1
ATOM 2031 C C . THR B 2 4 ? 7.98800 -13.13200 -14.96700 1.000 58.51299 32 THR B C 1
ATOM 2032 O O . THR B 2 4 ? 7.20000 -13.93600 -14.45800 1.000 56.78806 32 THR B O 1
ATOM 2036 N N . GLY B 2 5 ? 9.13100 -12.76900 -14.38700 1.000 52.95043 33 GLY B N 1
ATOM 2037 C CA . GLY B 2 5 ? 9.51100 -13.24100 -13.06500 1.000 54.83488 33 GLY B CA 1
ATOM 2038 C C . GLY B 2 5 ? 10.95900 -13.69100 -12.98700 1.000 53.37195 33 GLY B C 1
ATOM 2039 O O . GLY B 2 5 ? 11.55700 -14.12500 -13.97100 1.000 50.38122 33 GLY B O 1
ATOM 2040 N N . GLY B 2 6 ? 11.52700 -13.58200 -11.79200 1.000 47.33969 34 GLY B N 1
ATOM 2041 C CA . GLY B 2 6 ? 12.89100 -14.01600 -11.55700 1.000 49.82608 34 GLY B CA 1
ATOM 2042 C C . GLY B 2 6 ? 13.25600 -13.86200 -10.08900 1.000 53.53182 34 GLY B C 1
ATOM 2043 O O . GLY B 2 6 ? 12.43000 -13.47400 -9.26000 1.000 60.67719 34 GLY B O 1
ATOM 2044 N N . VAL B 2 7 ? 14.51400 -14.17400 -9.77700 1.000 50.18638 35 VAL B N 1
ATOM 2045 C CA . VAL B 2 7 ? 15.02000 -14.21600 -8.40900 1.000 51.93341 35 VAL B CA 1
ATOM 2046 C C . VAL B 2 7 ? 16.37000 -13.51500 -8.37000 1.000 51.73491 35 VAL B C 1
ATOM 2047 O O . VAL B 2 7 ? 17.20600 -13.71400 -9.25600 1.000 50.48008 35 VAL B O 1
ATOM 2051 N N . MET B 2 8 ? 16.58600 -12.67700 -7.35800 1.000 50.75651 36 MET B N 1
ATOM 2052 C CA . MET B 2 8 ? 17.88100 -12.02700 -7.20000 1.000 52.13860 36 MET B CA 1
ATOM 2053 C C . MET B 2 8 ? 18.80200 -12.95100 -6.41500 1.000 56.73728 36 MET B C 1
ATOM 2054 O O . MET B 2 8 ? 18.34600 -13.70100 -5.55100 1.000 56.91919 36 MET B O 1
ATOM 2059 N N . LYS B 2 9 ? 20.10000 -12.88600 -6.71800 1.000 58.48010 37 LYS B N 1
ATOM 2060 C CA . LYS B 2 9 ? 21.11400 -13.69000 -6.04100 1.000 64.32029 37 LYS B CA 1
ATOM 2061 C C . LYS B 2 9 ? 22.23600 -12.81300 -5.49900 1.000 74.74081 37 LYS B C 1
ATOM 2062 O O . LYS B 2 9 ? 22.81700 -12.01400 -6.25800 1.000 73.12342 37 LYS B O 1
ATOM 2068 N N . PRO B 2 10 ? 22.56700 -12.90900 -4.20100 1.000 79.49906 38 PRO B N 1
ATOM 2069 C CA . PRO B 2 10 ? 23.75500 -12.22500 -3.66400 1.000 84.11466 38 PRO B CA 1
ATOM 2070 C C . PRO B 2 10 ? 25.03100 -12.35800 -4.49100 1.000 94.81921 38 PRO B C 1
ATOM 2071 O O . PRO B 2 10 ? 25.62200 -11.34900 -4.89400 1.000 95.20397 38 PRO B O 1
ATOM 2075 N N . HIS B 2 11 ? 25.49100 -13.58400 -4.72100 1.000 107.96181 39 HIS B N 1
ATOM 2076 C CA . HIS B 2 11 ? 26.68900 -13.79300 -5.52800 1.000 128.77483 39 HIS B CA 1
ATOM 2077 C C . HIS B 2 11 ? 26.32000 -14.19700 -6.94900 1.000 139.62613 39 HIS B C 1
ATOM 2078 O O . HIS B 2 11 ? 26.34900 -15.37700 -7.29600 1.000 137.16268 39 HIS B O 1
#

Organism: Homo sapiens (NCBI:txid9606)

Secondary structure (DSSP, 8-state):
-EEEGGGGG-HHHHHHHHHTTSSPPP-EE-SS-EESS---------PPPPPHHHHHHT--BS-TT-HHHHTTB---TT-TTGGGBS--HHHHT----EEEEE-SSSSEEEEESS-B-TT-EEEE---EEE-HHHHHHHHHHHHHHT-S---EE--TTS-EEE-SSEE-GGGGPEE-SS-SEEEEEEEETTEEEEEEEESS-BPTTPEEEE----EE-SSS--B-----TT--SBTT-S----HHHHTT--/--SS-EEB---

Foldseek 3Di:
DKDWQVCLPPVVSQCVCVVVVNHPHDFAEDLAAAEPPPDVDDPEWDWAADDPVNVVVPDAACPPPTPCVVVQEAHDCPHNNHPRHPRCCSVVVVAAGWMWAQDDPFGIFIFHQAKDAAFAWHGWWYAYWDDLVVLVVVVVVCVVVVDDDFQWDADAVGTIGGPPRYTGCVSRAAAAPDFQWDWDWHDYPNDTIITITGHHTGHHPGTHHYLSCAAAQDPDFAFDPNVDPPGQGTSHHDDHDHSCVNRPHD/DDPDDDDDDPD

B-factor: mean 63.95, std 18.73, range [37.43, 140.37]

Radius of gyration: 19.34 Å; Cα contacts (8 Å, |Δi|>4): 567; chains: 2; bounding box: 43×41×52 Å

Solvent-accessible surface area: 14302 Å² total; per-residue (Å²): 98,44,4,70,52,100,18,3,167,71,61,149,94,2,106,112,19,24,183,131,47,77,4,5,107,85,7,57,77,24,101,109,20,49,35,81,112,91,184,213,114,185,86,92,11,152,30,117,87,31,50,156,102,66,125,88,144,54,100,112,2,4,22,143,120,1,74,1,47,117,113,59,33,9,2,25,81,185,7,48,8,28,132,48,5,35,0,31,37,4,45,112,91,91,58,11,87,3,32,0,18,81,23,170,136,48,22,44,0,0,73,0,32,122,62,10,80,63,97,31,7,0,2,6,5,0,0,12,8,0,73,22,130,60,0,86,50,18,6,123,78,5,27,165,92,168,40,143,85,27,28,0,0,3,2,64,161,67,58,4,5,0,0,20,73,66,0,16,4,1,27,13,4,16,8,11,12,96,36,20,3,74,21,31,71,7,53,5,100,79,89,39,32,0,0,0,2,1,62,96,100,0,76,60,43,36,46,0,11,5,33,28,72,24,48,20,2,0,124,104,41,82,126,14,87,30,71,19,116,90,43,104,31,85,34,14,24,157,122,134,41,62,53,114,46,0,7,45,93,224,78,23,63,52,6,0,0,7,28,30,94

Nearest PDB structures (foldseek):
  5jjy-assembly1_A  TM=9.919E-01  e=1.022E-49  Homo sapiens
  5jlb-assembly1_A  TM=9.877E-01  e=1.925E-49  Homo sapiens
  6j9j-assembly1_A  TM=9.915E-01  e=3.234E-49  Homo sapiens
  5v22-assembly1_A  TM=9.954E-01  e=3.433E-48  Homo sapiens
  7lzf-assembly1_A  TM=9.764E-01  e=1.731E-45  Homo sapiens